Protein AF-A0A2N0S7P1-F1 (afdb_monomer)

Sequence (190 aa):
MWAYTNLPTSPTSQILGFITELIFRSLFIIFIENEVNLHSFGVIVDGYKEFECFGAAFGLVLQNTNFVYNIKSLTLDFDSEITDNITKFLEFLCSNCNLISSLYFLLPIINNGHPIIKKNLSQMIKLQKNLKKISFSHNCPLSLLLLLKNPNCSNTLNTIIFYSIDFKNMNFLSELFNQLNVLESIHIVN

Nearest PDB structures (foldseek):
  4wwu-assembly2_E  TM=4.768E-01  e=1.003E-01  Saccharomyces cerevisiae S288C
  3ogm-assembly8_H  TM=6.000E-01  e=7.547E-01  Arabidopsis thaliana
  6y32-assembly1_B  TM=3.132E-01  e=2.170E-01  Homo sapiens

pLDDT: mean 85.72, std 12.4, range [33.28, 97.6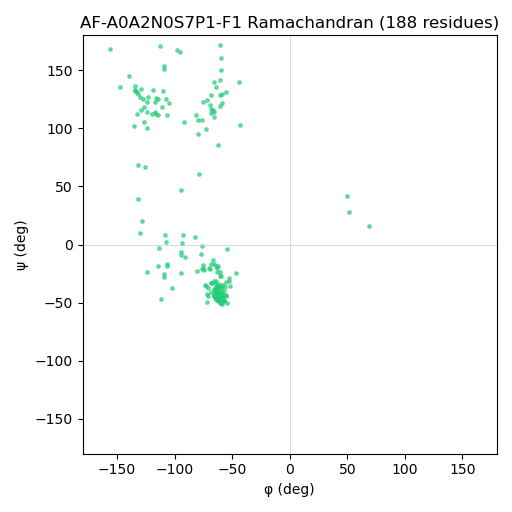9]

Mean predicted aligned error: 6.6 Å

Secondary structure (DSSP, 8-state):
------PPPPHHHHHHHHHHHHHHHHHHHHHHHTT---SEEEEEE-SHHHHHHHHHHHHHHHH-GGGGTT-SEEEEEE-S---HHHHHHHHHHHHH----SEEEEE-S---TT-HHHHHHHHHHHHH-TT--EEEEETT--HHHHGGGGSHHHHTT--EEEEES---TT-TTHHHHHHT-TT--EEEEE-

Organism: NCBI:txid588596

Foldseek 3Di:
DDPDPPDPDPPVVVVVLVVLLVVLLVVLVVCLVVVPDEQEDEQAADDDSSVSSLLSSLVVCLVRLSSCQNYQYYHAHHADDDDPSNLVSLVSCLVRYQNHQAYHYDDYQPDVPCVSNLVSLLSSLQSHQQHAYYEDEQRHDPVSLVSCLDNSRLAHHQEYEYHPHDCVPVPCVVVSVVSRPRHNYYHYHD

Radius of gyration: 18.28 Å; Cα contacts (8 Å, |Δi|>4): 290; chains: 1; bounding box: 45×30×51 Å

Solvent-accessible surface area (backbone atoms only — not comparable to full-atom values): 10424 Å² total; per-residue (Å²): 140,79,85,78,75,82,70,82,73,52,74,70,56,52,54,52,49,52,53,51,37,52,52,50,38,50,52,52,48,53,44,56,77,66,64,51,84,36,51,62,49,74,49,77,32,82,50,76,66,47,49,55,35,46,55,58,38,46,58,54,49,70,77,39,59,73,53,57,33,67,21,29,32,40,36,42,35,33,72,53,84,91,43,72,66,56,52,52,50,47,49,51,44,48,76,51,40,51,56,37,27,30,43,39,45,38,61,44,76,55,49,91,86,42,65,64,57,59,49,37,54,49,48,37,60,70,53,13,65,54,24,25,32,42,42,41,30,60,38,54,54,70,73,58,66,62,53,47,70,38,75,39,27,13,69,42,28,25,36,44,35,36,37,53,55,76,68,78,90,54,78,61,51,65,65,54,54,76,55,34,77,46,61,76,45,78,44,82,46,119

Structure (mmCIF, N/CA/C/O backbone):
data_AF-A0A2N0S7P1-F1
#
_entry.id   AF-A0A2N0S7P1-F1
#
loop_
_atom_site.group_PDB
_atom_site.id
_atom_site.type_symbol
_atom_site.label_atom_id
_atom_site.label_alt_id
_atom_site.label_comp_id
_atom_site.label_asym_id
_atom_site.label_entity_id
_atom_site.label_seq_id
_atom_site.pdbx_PDB_ins_code
_atom_site.Cartn_x
_atom_site.Cartn_y
_atom_site.Cartn_z
_atom_site.occupancy
_atom_site.B_iso_or_equiv
_atom_site.auth_seq_id
_atom_site.auth_comp_id
_atom_site.auth_asym_id
_atom_site.auth_atom_id
_atom_site.pdbx_PDB_model_num
ATOM 1 N N . MET A 1 1 ? 29.303 -6.726 1.264 1.00 33.28 1 MET A N 1
ATOM 2 C CA . MET A 1 1 ? 29.972 -6.352 0.002 1.00 33.28 1 MET A CA 1
ATOM 3 C C . MET A 1 1 ? 30.082 -7.600 -0.860 1.00 33.28 1 MET A C 1
ATOM 5 O O . MET A 1 1 ? 31.052 -8.332 -0.751 1.00 33.28 1 MET A O 1
ATOM 9 N N . TRP A 1 2 ? 29.026 -7.913 -1.610 1.00 33.91 2 TRP A N 1
ATOM 10 C CA . TRP A 1 2 ? 29.066 -8.933 -2.658 1.00 33.91 2 TRP A CA 1
ATOM 11 C C . TRP A 1 2 ? 29.048 -8.148 -3.963 1.00 33.91 2 TRP A C 1
ATOM 13 O O . TRP A 1 2 ? 28.083 -7.441 -4.239 1.00 33.91 2 TRP A O 1
ATOM 23 N N . ALA A 1 3 ? 30.155 -8.175 -4.700 1.00 37.06 3 ALA A N 1
ATOM 24 C CA . ALA A 1 3 ? 30.193 -7.624 -6.042 1.00 37.06 3 ALA A CA 1
ATOM 25 C C . ALA A 1 3 ? 29.413 -8.589 -6.940 1.00 37.06 3 ALA A C 1
ATOM 27 O O . ALA A 1 3 ? 29.929 -9.643 -7.308 1.00 37.06 3 ALA A O 1
ATOM 28 N N . TYR A 1 4 ? 28.155 -8.260 -7.237 1.00 43.78 4 TYR A N 1
ATOM 29 C CA . TYR A 1 4 ? 27.434 -8.908 -8.323 1.00 43.78 4 TYR A CA 1
ATOM 30 C C . TYR A 1 4 ? 28.130 -8.516 -9.623 1.00 43.78 4 TYR A C 1
ATOM 32 O O . TYR A 1 4 ? 28.128 -7.357 -10.039 1.00 43.78 4 TYR A O 1
ATOM 40 N N . THR A 1 5 ? 28.797 -9.482 -10.239 1.00 43.06 5 THR A N 1
ATOM 41 C CA . THR A 1 5 ? 29.303 -9.348 -11.594 1.00 43.06 5 THR A CA 1
ATOM 42 C C . THR A 1 5 ? 28.103 -9.298 -12.535 1.00 43.06 5 THR A C 1
ATOM 44 O O . THR A 1 5 ? 27.376 -10.278 -12.686 1.00 43.06 5 THR A O 1
ATOM 47 N N . ASN A 1 6 ? 27.896 -8.147 -13.179 1.00 48.12 6 ASN A N 1
ATOM 48 C CA . ASN A 1 6 ? 27.031 -8.023 -14.350 1.00 48.12 6 ASN A CA 1
ATOM 49 C C . ASN A 1 6 ? 27.620 -8.888 -15.474 1.00 48.12 6 ASN A C 1
ATOM 51 O O . ASN A 1 6 ? 28.423 -8.419 -16.280 1.00 48.12 6 ASN A O 1
ATOM 55 N N . LEU A 1 7 ? 27.278 -10.177 -15.495 1.00 46.09 7 LEU A N 1
ATOM 56 C CA . LEU A 1 7 ? 27.523 -11.033 -16.650 1.00 46.09 7 LEU A CA 1
ATOM 57 C C . LEU A 1 7 ? 26.745 -10.446 -17.838 1.00 46.09 7 LEU A C 1
ATOM 59 O O . LEU A 1 7 ? 25.552 -10.171 -17.690 1.00 46.09 7 LEU A O 1
ATOM 63 N N . PRO A 1 8 ? 27.383 -10.232 -19.004 1.00 51.59 8 PRO A N 1
ATOM 64 C CA . PRO A 1 8 ? 26.691 -9.694 -20.163 1.00 51.59 8 PRO A CA 1
ATOM 65 C C . PRO A 1 8 ? 25.559 -10.644 -20.556 1.00 51.59 8 PRO A C 1
ATOM 67 O O . PRO A 1 8 ? 25.775 -11.821 -20.852 1.00 51.59 8 PRO A O 1
ATOM 70 N N . THR A 1 9 ? 24.335 -10.125 -20.515 1.00 60.50 9 THR A N 1
ATOM 71 C CA . THR A 1 9 ? 23.138 -10.829 -20.966 1.00 60.50 9 THR A CA 1
ATOM 72 C C . THR A 1 9 ? 23.280 -11.167 -22.448 1.00 60.50 9 THR A C 1
ATOM 74 O O . THR A 1 9 ? 23.829 -10.385 -23.225 1.00 60.50 9 THR A O 1
ATOM 77 N N . SER A 1 10 ? 22.817 -12.351 -22.859 1.00 73.12 10 SER A N 1
ATOM 78 C CA . SER A 1 10 ? 22.900 -12.749 -24.266 1.00 73.12 10 SER A CA 1
ATOM 79 C C . SER A 1 10 ? 22.135 -11.752 -25.155 1.00 73.12 10 SER A C 1
ATOM 81 O O . SER A 1 10 ? 21.121 -11.203 -24.711 1.00 73.12 10 SER A O 1
ATOM 83 N N . PRO A 1 11 ? 22.545 -11.541 -26.419 1.00 71.75 11 PRO A N 1
ATOM 84 C CA . PRO A 1 11 ? 21.840 -10.646 -27.344 1.00 71.75 11 PRO A CA 1
ATOM 85 C C . PRO A 1 11 ? 20.340 -10.962 -27.447 1.00 71.75 11 PRO A C 1
ATOM 87 O O . PRO A 1 11 ? 19.499 -10.069 -27.499 1.00 71.75 11 PRO A O 1
ATOM 90 N N . THR A 1 12 ? 19.985 -12.247 -27.381 1.00 73.25 12 THR A N 1
ATOM 91 C CA . THR A 1 12 ? 18.598 -12.725 -27.357 1.00 73.25 12 THR A CA 1
ATOM 92 C C . THR A 1 12 ? 17.839 -12.271 -26.106 1.00 73.25 12 THR A C 1
ATOM 94 O O . THR A 1 12 ? 16.675 -11.889 -26.203 1.00 73.25 12 THR A O 1
ATOM 97 N N . SER A 1 13 ? 18.486 -12.262 -24.934 1.00 73.50 13 SER A N 1
ATOM 98 C CA . SER A 1 13 ? 17.879 -11.771 -23.691 1.00 73.50 13 SER A CA 1
ATOM 99 C C . SER A 1 13 ? 17.649 -10.259 -23.709 1.00 73.50 13 SER A C 1
ATOM 101 O O . SER A 1 13 ? 16.678 -9.800 -23.111 1.00 73.50 13 SER A O 1
ATOM 103 N N . GLN A 1 14 ? 18.518 -9.492 -24.370 1.00 76.38 14 GLN A N 1
ATOM 104 C CA . GLN A 1 14 ? 18.377 -8.036 -24.488 1.00 76.38 14 GLN A CA 1
ATOM 105 C C . GLN A 1 14 ? 17.216 -7.660 -25.414 1.00 76.38 14 GLN A C 1
ATOM 107 O O . GLN A 1 14 ? 16.380 -6.835 -25.055 1.00 76.38 14 GLN A O 1
ATOM 112 N N . ILE A 1 15 ? 17.104 -8.332 -26.566 1.00 83.88 15 ILE A N 1
ATOM 113 C CA . ILE A 1 15 ? 15.986 -8.141 -27.503 1.00 83.88 15 ILE A CA 1
ATOM 114 C C . ILE A 1 15 ? 14.647 -8.474 -26.831 1.00 83.88 15 ILE A C 1
ATOM 116 O O . ILE A 1 15 ? 13.679 -7.730 -26.977 1.00 83.88 15 ILE A O 1
ATOM 120 N N . LEU A 1 16 ? 14.588 -9.564 -26.060 1.00 83.06 16 LEU A N 1
ATOM 121 C CA . LEU A 1 16 ? 13.371 -9.950 -25.346 1.00 83.06 16 LEU A CA 1
ATOM 122 C C . LEU A 1 16 ? 12.972 -8.930 -24.265 1.00 83.06 16 LEU A C 1
ATOM 124 O O . LEU A 1 16 ? 11.783 -8.650 -24.112 1.00 83.06 16 LEU A O 1
ATOM 128 N N . GLY A 1 17 ? 13.946 -8.359 -23.546 1.00 81.94 17 GLY A N 1
ATOM 129 C CA . GLY A 1 17 ? 13.703 -7.289 -22.571 1.00 81.94 17 GLY A CA 1
ATOM 130 C C . GLY A 1 17 ? 13.078 -6.059 -23.229 1.00 81.94 17 GLY A C 1
ATOM 131 O O . GLY A 1 17 ? 12.003 -5.625 -22.825 1.00 81.94 17 GLY A O 1
ATOM 132 N N . PHE A 1 18 ? 13.674 -5.592 -24.329 1.00 84.88 18 PHE A N 1
ATOM 133 C CA . PHE A 1 18 ? 13.168 -4.450 -25.094 1.00 84.88 18 PHE A CA 1
ATOM 134 C C . PHE A 1 18 ? 11.742 -4.665 -25.631 1.00 84.88 18 PHE A C 1
ATOM 136 O O . PHE A 1 18 ? 10.891 -3.785 -25.523 1.00 84.88 18 PHE A O 1
ATOM 143 N N . ILE A 1 19 ? 11.446 -5.848 -26.183 1.00 87.44 19 ILE A N 1
ATOM 144 C CA . ILE A 1 19 ? 10.091 -6.169 -26.662 1.00 87.44 19 ILE A CA 1
ATOM 145 C C . ILE A 1 19 ? 9.090 -6.154 -25.500 1.00 87.44 19 ILE A C 1
ATOM 147 O O . ILE A 1 19 ? 7.993 -5.616 -25.645 1.00 87.44 19 ILE A O 1
ATOM 151 N N . THR A 1 20 ? 9.466 -6.711 -24.346 1.00 86.00 20 THR A N 1
ATOM 152 C CA . THR A 1 20 ? 8.614 -6.711 -23.146 1.00 86.00 20 THR A CA 1
ATOM 153 C C . THR A 1 20 ? 8.296 -5.286 -22.693 1.00 86.00 20 THR A C 1
ATOM 155 O O . THR A 1 20 ? 7.129 -4.967 -22.467 1.00 86.00 20 THR A O 1
ATOM 158 N N . GLU A 1 21 ? 9.301 -4.409 -22.644 1.00 87.00 21 GLU A N 1
ATOM 159 C CA . GLU A 1 21 ? 9.129 -2.996 -22.293 1.00 87.00 21 GLU A CA 1
ATOM 160 C C . GLU A 1 21 ? 8.159 -2.283 -23.253 1.00 87.00 21 GLU A C 1
ATOM 162 O O . GLU A 1 21 ? 7.238 -1.590 -22.812 1.00 87.00 21 GLU A O 1
ATOM 167 N N . LEU A 1 22 ? 8.306 -2.498 -24.568 1.00 89.19 22 LEU A N 1
ATOM 168 C CA . LEU A 1 22 ? 7.411 -1.923 -25.576 1.00 89.19 22 LEU A CA 1
ATOM 169 C C . LEU A 1 22 ? 5.964 -2.394 -25.415 1.00 89.19 22 LEU A C 1
ATOM 171 O O . LEU A 1 22 ? 5.043 -1.584 -25.545 1.00 89.19 22 LEU A O 1
ATOM 175 N N . ILE A 1 23 ? 5.754 -3.682 -25.132 1.00 88.88 23 ILE A N 1
ATOM 176 C CA . ILE A 1 23 ? 4.419 -4.242 -24.893 1.00 88.88 23 ILE A CA 1
ATOM 177 C C . ILE A 1 23 ? 3.796 -3.582 -23.660 1.00 88.88 23 ILE A C 1
ATOM 179 O O . ILE A 1 23 ? 2.663 -3.104 -23.730 1.00 88.88 23 ILE A O 1
ATOM 183 N N . PHE A 1 24 ? 4.546 -3.496 -22.559 1.00 87.88 24 PHE A N 1
ATOM 184 C CA . PHE A 1 24 ? 4.074 -2.891 -21.314 1.00 87.88 24 PHE A CA 1
ATOM 185 C C . PHE A 1 24 ? 3.695 -1.421 -21.511 1.00 87.88 24 PHE A C 1
ATOM 187 O O . PHE A 1 24 ? 2.604 -0.989 -21.139 1.00 87.88 24 PHE A O 1
ATOM 194 N N . ARG A 1 25 ? 4.566 -0.656 -22.176 1.00 90.44 25 ARG A N 1
ATOM 195 C CA . ARG A 1 25 ? 4.329 0.754 -22.486 1.00 90.44 25 ARG A CA 1
ATOM 196 C C . ARG A 1 25 ? 3.099 0.942 -23.377 1.00 90.44 25 ARG A C 1
ATOM 198 O O . ARG A 1 25 ? 2.276 1.810 -23.101 1.00 90.44 25 ARG A O 1
ATOM 205 N N . SER A 1 26 ? 2.950 0.113 -24.410 1.00 92.38 26 SER A N 1
ATOM 206 C CA . SER A 1 26 ? 1.799 0.165 -25.322 1.00 92.38 26 SER A CA 1
ATOM 207 C C . SER A 1 26 ? 0.487 -0.129 -24.594 1.00 92.38 26 SER A C 1
ATOM 209 O O . SER A 1 26 ? -0.514 0.535 -24.841 1.00 92.38 26 SER A O 1
ATOM 211 N N . LEU A 1 27 ? 0.495 -1.074 -23.652 1.00 92.19 27 LEU A N 1
ATOM 212 C CA . LEU A 1 27 ? -0.686 -1.420 -22.868 1.00 92.19 27 LEU A CA 1
ATOM 213 C C . LEU A 1 27 ? -1.166 -0.248 -21.995 1.00 92.19 27 LEU A C 1
ATOM 215 O O . LEU A 1 27 ? -2.356 0.060 -21.979 1.00 92.19 27 LEU A O 1
ATOM 219 N N . PHE A 1 28 ? -0.249 0.448 -21.317 1.00 92.25 28 PHE A N 1
ATOM 220 C CA . PHE A 1 28 ? -0.601 1.636 -20.532 1.00 92.25 28 PHE A CA 1
ATOM 221 C C . PHE A 1 28 ? -1.097 2.788 -21.407 1.00 92.25 28 PHE A C 1
ATOM 223 O O . PHE A 1 28 ? -2.050 3.455 -21.016 1.00 92.25 28 PHE A O 1
ATOM 230 N N . ILE A 1 29 ? -0.505 2.997 -22.590 1.00 94.00 29 ILE A N 1
ATOM 231 C CA . ILE A 1 29 ? -1.013 3.977 -23.563 1.00 94.00 29 ILE A CA 1
ATOM 232 C C . ILE A 1 29 ? -2.465 3.653 -23.915 1.00 94.00 29 ILE A C 1
ATOM 234 O O . ILE A 1 29 ? -3.315 4.525 -23.794 1.00 94.00 29 ILE A O 1
ATOM 238 N N . ILE A 1 30 ? -2.773 2.392 -24.237 1.00 95.50 30 ILE A N 1
ATOM 239 C CA . ILE A 1 30 ? -4.145 1.961 -24.534 1.00 95.50 30 ILE A CA 1
ATOM 240 C C . ILE A 1 30 ? -5.077 2.266 -23.356 1.00 95.50 30 ILE A C 1
ATOM 242 O O . ILE A 1 30 ? -6.147 2.830 -23.566 1.00 95.50 30 ILE A O 1
ATOM 246 N N . PHE A 1 31 ? -4.704 1.932 -22.117 1.00 94.25 31 PHE A N 1
ATOM 247 C CA . PHE A 1 31 ? -5.568 2.200 -20.961 1.00 94.25 31 PHE A CA 1
ATOM 248 C C . PHE A 1 31 ? -5.799 3.693 -20.709 1.00 94.25 31 PHE A C 1
ATOM 250 O O . PHE A 1 31 ? -6.902 4.086 -20.334 1.00 94.25 31 PHE A O 1
ATOM 257 N N . ILE A 1 32 ? -4.769 4.512 -20.916 1.00 93.56 32 ILE A N 1
ATOM 258 C CA . ILE A 1 32 ? -4.828 5.962 -20.732 1.00 93.56 32 ILE A CA 1
ATOM 259 C C . ILE A 1 32 ? -5.665 6.613 -21.838 1.00 93.56 32 ILE A C 1
ATOM 261 O O . ILE A 1 32 ? -6.572 7.379 -21.531 1.00 93.56 32 ILE A O 1
ATOM 265 N N . GLU A 1 33 ? -5.407 6.289 -23.108 1.00 95.00 33 GLU A N 1
ATOM 266 C CA . GLU A 1 33 ? -6.125 6.850 -24.263 1.00 95.00 33 GLU A CA 1
ATOM 267 C C . GLU A 1 33 ? -7.599 6.439 -24.291 1.00 95.00 33 GLU A C 1
ATOM 269 O O . GLU A 1 33 ? -8.443 7.211 -24.735 1.00 95.00 33 GLU A O 1
ATOM 274 N N . ASN A 1 34 ? -7.926 5.245 -23.785 1.00 95.69 34 ASN A N 1
ATOM 275 C CA . ASN A 1 34 ? -9.315 4.807 -23.621 1.00 95.69 34 ASN A CA 1
ATOM 276 C C . ASN A 1 34 ? -9.973 5.337 -22.334 1.00 95.69 34 ASN A C 1
ATOM 278 O O . ASN A 1 34 ? -11.082 4.912 -22.014 1.00 95.69 34 ASN A O 1
ATOM 282 N N . GLU A 1 35 ? -9.304 6.221 -21.585 1.00 92.75 35 GLU A N 1
ATOM 283 C CA . GLU A 1 35 ? -9.808 6.828 -20.347 1.00 92.75 35 GLU A CA 1
ATOM 284 C C . GLU A 1 35 ? -10.364 5.790 -19.355 1.00 92.75 35 GLU A C 1
ATOM 286 O O . GLU A 1 35 ? -11.413 5.976 -18.731 1.00 92.75 35 GLU A O 1
ATOM 291 N N . VAL A 1 36 ? -9.671 4.652 -19.215 1.00 93.00 36 VAL A N 1
ATOM 292 C CA . VAL A 1 36 ? -10.131 3.556 -18.356 1.00 93.00 36 VAL A CA 1
ATOM 293 C C . VAL A 1 36 ? -10.287 4.052 -16.918 1.00 93.00 36 VAL A C 1
ATOM 295 O O . VAL A 1 36 ? -9.331 4.486 -16.276 1.00 93.00 36 VAL A O 1
ATOM 298 N N . ASN A 1 37 ? -11.501 3.932 -16.377 1.00 90.94 37 ASN A N 1
ATOM 299 C CA . ASN A 1 37 ? -11.786 4.311 -14.999 1.00 90.94 37 ASN A CA 1
ATOM 300 C C . ASN A 1 37 ? -11.327 3.216 -14.024 1.00 90.94 37 ASN A C 1
ATOM 302 O O . ASN A 1 37 ? -12.049 2.250 -13.757 1.00 90.94 37 ASN A O 1
ATOM 306 N N . LEU A 1 38 ? -10.116 3.360 -13.488 1.00 94.38 38 LEU A N 1
ATOM 307 C CA . LEU A 1 38 ? -9.546 2.391 -12.560 1.00 94.38 38 LEU A CA 1
ATOM 308 C C . LEU A 1 38 ? -10.167 2.486 -11.161 1.00 94.38 38 LEU A C 1
ATOM 310 O O . LEU A 1 38 ? -10.071 3.497 -10.467 1.00 94.38 38 LEU A O 1
ATOM 314 N N . HIS A 1 39 ? -10.730 1.371 -10.694 1.00 95.62 39 HIS A N 1
ATOM 315 C CA . HIS A 1 39 ? -11.122 1.193 -9.290 1.00 95.62 39 HIS A CA 1
ATOM 316 C C . HIS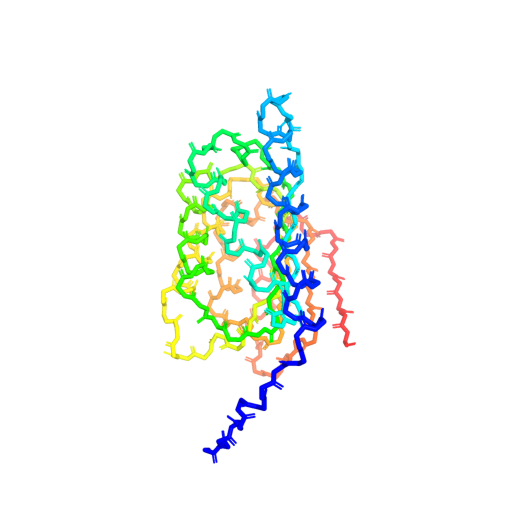 A 1 39 ? -10.047 0.508 -8.446 1.00 95.62 39 HIS A C 1
ATOM 318 O O . HIS A 1 39 ? -9.998 0.697 -7.227 1.00 95.62 39 HIS A O 1
ATOM 324 N N . SER A 1 40 ? -9.178 -0.268 -9.082 1.00 96.06 40 SER A N 1
ATOM 325 C CA . SER A 1 40 ? -8.064 -0.962 -8.448 1.00 96.06 40 SER A CA 1
ATOM 326 C C . SER A 1 40 ? -6.809 -0.785 -9.281 1.00 96.06 40 SER A C 1
ATOM 328 O O . SER A 1 40 ? -6.861 -0.946 -10.500 1.00 96.06 40 SER A O 1
ATOM 330 N N . PHE A 1 41 ? -5.691 -0.512 -8.621 1.00 95.06 41 PHE A N 1
ATOM 331 C CA . PHE A 1 41 ? -4.384 -0.459 -9.254 1.00 95.06 41 PHE A CA 1
ATOM 332 C C . PHE A 1 41 ? -3.382 -1.256 -8.424 1.00 95.06 41 PHE A C 1
ATOM 334 O O . PHE A 1 41 ? -3.324 -1.117 -7.203 1.00 95.06 41 PHE A O 1
ATOM 341 N N . GLY A 1 42 ? -2.631 -2.130 -9.084 1.00 92.56 42 GLY A N 1
ATOM 342 C CA . GLY A 1 42 ? -1.681 -3.022 -8.440 1.00 92.56 42 GLY A CA 1
ATOM 343 C C . GLY A 1 42 ? -0.362 -3.018 -9.187 1.00 92.56 42 GLY A C 1
ATOM 344 O O . GLY A 1 42 ? -0.351 -3.142 -10.409 1.00 92.56 42 GLY A O 1
ATOM 345 N N . VAL A 1 43 ? 0.729 -2.877 -8.446 1.00 89.88 43 VAL A N 1
ATOM 346 C CA . VAL A 1 43 ? 2.094 -2.983 -8.951 1.00 89.88 43 VAL A CA 1
ATOM 347 C C . VAL A 1 43 ? 2.809 -4.005 -8.083 1.00 89.88 43 VAL A C 1
ATOM 349 O O . VAL A 1 43 ? 2.899 -3.811 -6.874 1.00 89.88 43 VAL A O 1
ATOM 352 N N . ILE A 1 44 ? 3.259 -5.090 -8.709 1.00 89.31 44 ILE A N 1
ATOM 353 C CA . ILE A 1 44 ? 4.024 -6.170 -8.084 1.00 89.31 44 ILE A CA 1
ATOM 354 C C . ILE A 1 44 ? 5.317 -6.297 -8.883 1.00 89.31 44 ILE A C 1
ATOM 356 O O . ILE A 1 44 ? 5.259 -6.431 -10.106 1.00 89.31 44 ILE A O 1
ATOM 360 N N . VAL A 1 45 ? 6.457 -6.153 -8.210 1.00 85.31 45 VAL A N 1
ATOM 361 C CA . VAL A 1 45 ? 7.786 -6.139 -8.824 1.00 85.31 45 VAL A CA 1
ATOM 362 C C . VAL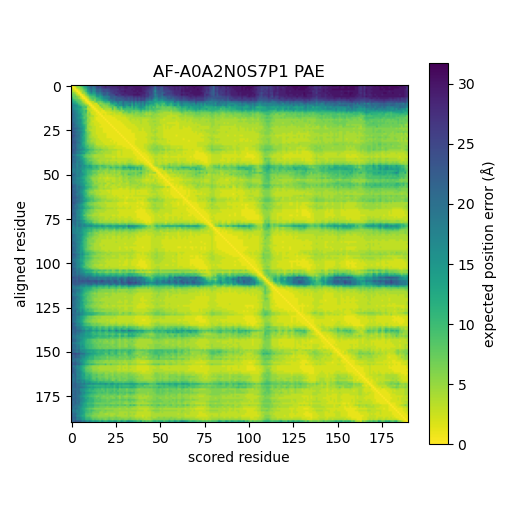 A 1 45 ? 8.738 -7.005 -8.003 1.00 85.31 45 VAL A C 1
ATOM 364 O O . VAL A 1 45 ? 9.265 -6.598 -6.966 1.00 85.31 45 VAL A O 1
ATOM 367 N N . ASP A 1 46 ? 8.970 -8.199 -8.524 1.00 79.88 46 ASP A N 1
ATOM 368 C CA . ASP A 1 46 ? 9.652 -9.330 -7.898 1.00 79.88 46 ASP A CA 1
ATOM 369 C C . ASP A 1 46 ? 10.994 -9.689 -8.573 1.00 79.88 46 ASP A C 1
ATOM 371 O O . ASP A 1 46 ? 11.755 -10.517 -8.069 1.00 79.88 46 ASP A O 1
ATOM 375 N N . GLY A 1 47 ? 11.368 -9.002 -9.662 1.00 76.88 47 GLY A N 1
ATOM 376 C CA . GLY A 1 47 ? 12.634 -9.224 -10.368 1.00 76.88 47 GLY A CA 1
ATOM 377 C C . GLY A 1 47 ? 13.141 -8.029 -11.185 1.00 76.88 47 GLY A C 1
ATOM 378 O O . GLY A 1 47 ? 12.448 -7.038 -11.403 1.00 76.88 47 GLY A O 1
ATOM 379 N N . TYR A 1 48 ? 14.397 -8.104 -11.643 1.00 71.12 48 TYR A N 1
ATOM 380 C CA . TYR A 1 48 ? 15.076 -6.999 -12.341 1.00 71.12 48 TYR A CA 1
ATOM 381 C C . TYR A 1 48 ? 14.380 -6.542 -13.634 1.00 71.12 48 TYR A C 1
ATOM 383 O O . TYR A 1 48 ? 14.407 -5.355 -13.949 1.00 71.12 48 TYR A O 1
ATOM 391 N N . LYS A 1 49 ? 13.763 -7.456 -14.394 1.00 73.31 49 LYS A N 1
ATOM 392 C CA . LYS A 1 49 ? 13.102 -7.109 -15.668 1.00 73.31 49 LYS A CA 1
ATOM 393 C C . LYS A 1 49 ? 11.798 -6.355 -15.428 1.00 73.31 49 LYS A C 1
ATOM 395 O O . LYS A 1 49 ? 11.438 -5.447 -16.175 1.00 73.31 49 LYS A O 1
ATOM 400 N N . GLU A 1 50 ? 11.111 -6.712 -14.355 1.00 74.62 50 GLU A N 1
ATOM 401 C CA . GLU A 1 50 ? 9.885 -6.090 -13.891 1.00 74.62 50 GLU A CA 1
ATOM 402 C C . GLU A 1 50 ? 10.158 -4.637 -13.461 1.00 74.62 50 GLU A C 1
ATOM 404 O O . GLU A 1 50 ? 9.338 -3.757 -13.719 1.00 74.62 50 GLU A O 1
ATOM 409 N N . PHE A 1 51 ? 11.347 -4.346 -12.910 1.00 77.75 51 PHE A N 1
ATOM 410 C CA . PHE A 1 51 ? 11.783 -2.980 -12.583 1.00 77.75 51 PHE A CA 1
ATOM 411 C C . PHE A 1 51 ? 11.951 -2.080 -13.813 1.00 77.75 51 PHE A C 1
ATOM 413 O O . PHE A 1 51 ? 11.544 -0.915 -13.776 1.00 77.75 51 PHE A O 1
ATOM 420 N N . GLU A 1 52 ? 12.533 -2.596 -14.898 1.00 78.25 52 GLU A N 1
ATOM 421 C CA . GLU A 1 52 ? 12.668 -1.848 -16.156 1.00 78.25 52 GLU A CA 1
ATOM 422 C C . GLU A 1 52 ? 11.286 -1.536 -16.749 1.00 78.25 52 GLU A C 1
ATOM 424 O O . GLU A 1 52 ? 10.983 -0.381 -17.063 1.00 78.25 52 GLU A O 1
ATOM 429 N N . CYS A 1 53 ? 10.398 -2.537 -16.787 1.00 81.25 53 CYS A N 1
ATOM 430 C CA . CYS A 1 53 ? 9.021 -2.371 -17.260 1.00 81.25 53 CYS A CA 1
ATOM 431 C C . CYS A 1 53 ? 8.227 -1.379 -16.396 1.00 81.25 53 CYS A C 1
ATOM 433 O O . CYS A 1 53 ? 7.502 -0.531 -16.927 1.00 81.25 53 CYS A O 1
ATOM 435 N N . PHE A 1 54 ? 8.393 -1.440 -15.070 1.00 84.75 54 PHE A N 1
ATOM 436 C CA . PHE A 1 54 ? 7.809 -0.477 -14.141 1.00 84.75 54 PHE A CA 1
ATOM 437 C C . PHE A 1 54 ? 8.280 0.945 -14.449 1.00 84.75 54 PHE A C 1
ATOM 439 O O . PHE A 1 54 ? 7.449 1.843 -14.538 1.00 84.75 54 PHE A O 1
ATOM 446 N N . GLY A 1 55 ? 9.583 1.157 -14.665 1.00 84.12 55 GLY A N 1
ATOM 447 C CA . GLY A 1 55 ? 10.134 2.469 -15.011 1.00 84.12 55 GLY A CA 1
ATOM 448 C C . GLY A 1 55 ? 9.525 3.058 -16.288 1.00 84.12 55 GLY A C 1
ATOM 449 O O . GLY A 1 55 ? 9.143 4.232 -16.304 1.00 84.12 55 GLY A O 1
ATOM 450 N N . ALA A 1 56 ? 9.368 2.240 -17.331 1.00 81.31 56 ALA A N 1
ATOM 451 C CA . ALA A 1 56 ? 8.767 2.660 -18.596 1.00 81.31 56 ALA A CA 1
ATOM 452 C C . ALA A 1 56 ? 7.278 3.032 -18.454 1.00 81.31 56 ALA A C 1
ATOM 454 O O . ALA A 1 56 ? 6.841 4.067 -18.964 1.00 81.31 56 ALA A O 1
ATOM 455 N N . ALA A 1 57 ? 6.495 2.222 -17.732 1.00 83.75 57 ALA A N 1
ATOM 456 C CA . ALA A 1 57 ? 5.077 2.495 -17.483 1.00 83.75 57 ALA A CA 1
ATOM 457 C C . ALA A 1 57 ? 4.861 3.674 -16.521 1.00 83.75 57 ALA A C 1
ATOM 459 O O . ALA A 1 57 ? 3.962 4.491 -16.720 1.00 83.75 57 ALA A O 1
ATOM 460 N N . PHE A 1 58 ? 5.712 3.805 -15.505 1.00 87.31 58 PHE A N 1
ATOM 461 C CA . PHE A 1 58 ? 5.658 4.871 -14.510 1.00 87.31 58 PHE A CA 1
ATOM 462 C C . PHE A 1 58 ? 5.687 6.263 -15.148 1.00 87.31 58 PHE A C 1
ATOM 464 O O . PHE A 1 58 ? 4.879 7.121 -14.787 1.00 87.31 58 PHE A O 1
ATOM 471 N N . GLY A 1 59 ? 6.565 6.474 -16.136 1.00 88.44 59 GLY A N 1
ATOM 472 C CA . GLY A 1 59 ? 6.646 7.743 -16.859 1.00 88.44 59 GLY A CA 1
ATOM 473 C C . GLY A 1 59 ? 5.317 8.154 -17.505 1.00 88.44 59 GLY A C 1
ATOM 474 O O . GLY A 1 59 ? 4.965 9.331 -17.477 1.00 88.44 59 GLY A O 1
ATOM 475 N N . LEU A 1 60 ? 4.546 7.190 -18.019 1.00 90.81 60 LEU A N 1
ATOM 476 C CA . LEU A 1 60 ? 3.223 7.441 -18.598 1.00 90.81 60 LEU A CA 1
ATOM 477 C C . LEU A 1 60 ? 2.184 7.787 -17.528 1.00 90.81 60 LEU A C 1
ATOM 479 O O . LEU A 1 60 ? 1.402 8.718 -17.712 1.00 90.81 60 LEU A O 1
ATOM 483 N N . VAL A 1 61 ? 2.188 7.069 -16.401 1.00 91.19 61 VAL A N 1
ATOM 484 C CA . VAL A 1 61 ? 1.251 7.311 -15.292 1.00 91.19 61 VAL A CA 1
ATOM 485 C C . VAL A 1 61 ? 1.455 8.706 -14.693 1.00 91.19 61 VAL A C 1
ATOM 487 O O . VAL A 1 61 ? 0.479 9.409 -14.442 1.00 91.19 61 VAL A O 1
ATOM 490 N N . LEU A 1 62 ? 2.707 9.152 -14.530 1.00 91.69 62 LEU A N 1
ATOM 491 C CA . LEU A 1 62 ? 3.014 10.504 -14.046 1.00 91.69 62 LEU A CA 1
ATOM 492 C C . LEU A 1 62 ? 2.458 11.612 -14.946 1.00 91.69 62 LEU A C 1
ATOM 494 O O . LEU A 1 62 ? 2.044 12.657 -14.448 1.00 91.69 62 LEU A O 1
ATOM 498 N N . GLN A 1 63 ? 2.480 11.402 -16.262 1.00 91.56 63 GLN A N 1
ATOM 499 C CA . GLN A 1 63 ? 1.985 12.373 -17.242 1.00 91.56 63 GLN A CA 1
ATOM 500 C C . GLN A 1 63 ? 0.452 12.422 -17.293 1.00 91.56 63 GLN A C 1
ATOM 502 O O . GLN A 1 63 ? -0.109 13.403 -17.771 1.00 91.56 63 GLN A O 1
ATOM 507 N N . ASN A 1 64 ? -0.225 11.393 -16.775 1.00 92.25 64 ASN A N 1
ATOM 508 C CA . ASN A 1 64 ? -1.669 11.213 -16.868 1.00 92.25 64 ASN A CA 1
ATOM 509 C C . ASN A 1 64 ? -2.270 11.027 -15.472 1.00 92.25 64 ASN A C 1
ATOM 511 O O . ASN A 1 64 ? -2.770 9.960 -15.125 1.00 92.25 64 ASN A O 1
ATOM 515 N N . THR A 1 65 ? -2.218 12.080 -14.654 1.00 90.38 65 THR A N 1
ATOM 516 C CA . THR A 1 65 ? -2.558 12.021 -13.219 1.0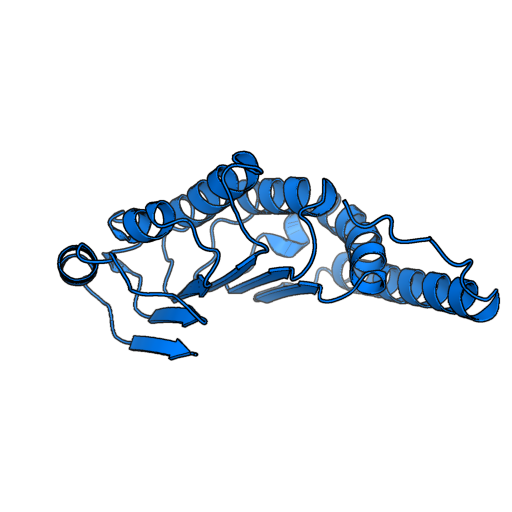0 90.38 65 THR A CA 1
ATOM 517 C C . THR A 1 65 ? -3.959 11.475 -12.924 1.00 90.38 65 THR A C 1
ATOM 519 O O . THR A 1 65 ? -4.153 10.770 -11.932 1.00 90.38 65 THR A O 1
ATOM 522 N N . ASN A 1 66 ? -4.922 11.729 -13.815 1.00 91.00 66 ASN A N 1
ATOM 523 C CA . ASN A 1 66 ? -6.298 11.240 -13.706 1.00 91.00 66 ASN A CA 1
ATOM 524 C C . ASN A 1 66 ? -6.402 9.708 -13.745 1.00 91.00 66 ASN A C 1
ATOM 526 O O . ASN A 1 66 ? -7.361 9.158 -13.209 1.00 91.00 66 ASN A O 1
ATOM 530 N N . PHE A 1 67 ? -5.413 9.022 -14.329 1.00 93.25 67 PHE A N 1
ATOM 531 C CA . PHE A 1 67 ? -5.423 7.574 -14.527 1.00 93.25 67 PHE A CA 1
ATOM 532 C C . PHE A 1 67 ? -5.605 6.793 -13.219 1.00 93.25 67 PHE A C 1
ATOM 534 O O . PHE A 1 67 ? -6.362 5.828 -13.170 1.00 93.25 67 PHE A O 1
ATOM 541 N N . VAL A 1 68 ? -4.956 7.234 -12.136 1.00 94.50 68 VAL A N 1
ATOM 542 C CA . VAL A 1 68 ? -5.041 6.581 -10.816 1.00 94.50 68 VAL A CA 1
ATOM 543 C C . VAL A 1 68 ? -5.864 7.367 -9.795 1.00 94.50 68 VAL A C 1
ATOM 545 O O . VAL A 1 68 ? -5.995 6.935 -8.656 1.00 94.50 68 VAL A O 1
ATOM 548 N N . TYR A 1 69 ? -6.444 8.507 -10.171 1.00 93.44 69 TYR A N 1
ATOM 549 C CA . TYR A 1 69 ? -7.094 9.419 -9.223 1.00 93.44 69 TYR A CA 1
ATOM 550 C C . TYR A 1 69 ? -8.260 8.769 -8.451 1.00 93.44 69 TYR A C 1
ATOM 552 O O . TYR A 1 69 ? -8.417 8.974 -7.247 1.00 93.44 69 TYR A O 1
ATOM 560 N N . ASN A 1 70 ? -9.060 7.939 -9.131 1.00 95.12 70 ASN A N 1
ATOM 561 C CA . ASN A 1 70 ? -10.282 7.337 -8.580 1.00 95.12 70 ASN A CA 1
ATOM 562 C C . ASN A 1 70 ? -10.086 5.951 -7.944 1.00 95.12 70 ASN A C 1
ATOM 564 O O . ASN A 1 70 ? -11.076 5.286 -7.602 1.00 95.12 70 ASN A O 1
ATOM 568 N N . ILE A 1 71 ? -8.842 5.491 -7.783 1.00 96.81 71 ILE A N 1
ATOM 569 C CA . ILE A 1 71 ? -8.596 4.150 -7.254 1.00 96.81 71 ILE A CA 1
ATOM 570 C C . ILE A 1 71 ? -9.063 4.047 -5.803 1.00 96.81 71 ILE A C 1
ATOM 572 O O . ILE A 1 71 ? -8.868 4.937 -4.974 1.00 96.81 71 ILE A O 1
ATOM 576 N N . LYS A 1 72 ? -9.671 2.907 -5.490 1.00 97.31 72 LYS A N 1
ATOM 577 C CA . LYS A 1 72 ? -10.113 2.546 -4.141 1.00 97.31 72 LYS A CA 1
ATOM 578 C C . LYS A 1 72 ? -9.264 1.428 -3.554 1.00 97.31 72 LYS A C 1
ATOM 580 O O . LYS A 1 72 ? -9.132 1.356 -2.336 1.00 97.31 72 LYS A O 1
ATOM 585 N N . SER A 1 73 ? -8.695 0.572 -4.401 1.00 97.69 73 SER A N 1
ATOM 586 C CA . SER A 1 73 ? -7.773 -0.482 -3.986 1.00 97.69 73 SER A CA 1
ATOM 587 C C . SER A 1 73 ? -6.396 -0.238 -4.578 1.00 97.69 73 SER A C 1
ATOM 589 O O . SER A 1 73 ? -6.267 -0.115 -5.794 1.00 97.69 73 SER A O 1
ATOM 591 N N . LEU A 1 74 ? -5.383 -0.207 -3.721 1.00 96.44 74 LEU A N 1
ATOM 592 C CA . LEU A 1 74 ? -3.992 -0.062 -4.115 1.00 96.44 74 LEU A CA 1
ATOM 593 C C . LEU A 1 74 ? -3.178 -1.238 -3.574 1.00 96.44 74 LEU A C 1
ATOM 595 O O . LEU A 1 74 ? -3.208 -1.493 -2.371 1.00 96.44 74 LEU A O 1
ATOM 599 N N . THR A 1 75 ? -2.446 -1.913 -4.458 1.00 94.56 75 THR A N 1
ATOM 600 C CA . THR A 1 75 ? -1.468 -2.955 -4.114 1.00 94.56 75 THR A CA 1
ATOM 601 C C . THR A 1 75 ? -0.089 -2.494 -4.559 1.00 94.56 75 THR A C 1
ATOM 603 O O . THR A 1 75 ? 0.104 -2.204 -5.737 1.00 94.56 75 THR A O 1
ATOM 606 N N . LEU A 1 76 ? 0.856 -2.423 -3.628 1.00 91.50 76 LEU A N 1
ATOM 607 C CA . LEU A 1 76 ? 2.251 -2.081 -3.887 1.00 91.50 76 LEU A CA 1
ATOM 608 C C . LEU A 1 76 ? 3.147 -3.164 -3.311 1.00 91.50 76 LEU A C 1
ATOM 610 O O . LEU A 1 76 ? 3.313 -3.237 -2.098 1.00 91.50 76 LEU A O 1
ATOM 614 N N . ASP A 1 77 ? 3.710 -3.989 -4.170 1.00 88.25 77 ASP A N 1
ATOM 615 C CA . ASP A 1 77 ? 4.583 -5.083 -3.784 1.00 88.25 77 ASP A CA 1
ATOM 616 C C . ASP A 1 77 ? 5.918 -4.925 -4.510 1.00 88.25 77 ASP A C 1
ATOM 618 O O . ASP A 1 77 ? 5.978 -4.932 -5.739 1.00 88.25 77 ASP A O 1
ATOM 622 N N . PHE A 1 78 ? 6.971 -4.667 -3.750 1.00 84.75 78 PHE A N 1
ATOM 623 C CA . PHE A 1 78 ? 8.314 -4.500 -4.273 1.00 84.75 78 PHE A CA 1
ATOM 624 C C . PHE A 1 78 ? 9.250 -5.344 -3.413 1.00 84.75 78 PHE A C 1
ATOM 626 O O . PHE A 1 78 ? 9.485 -5.014 -2.249 1.00 84.75 78 PHE A O 1
ATOM 633 N N . ASP A 1 79 ? 9.809 -6.402 -3.995 1.00 76.12 79 ASP A N 1
ATOM 634 C CA . ASP A 1 79 ? 10.699 -7.334 -3.288 1.00 76.12 79 ASP A CA 1
ATOM 635 C C . ASP A 1 79 ? 12.186 -6.948 -3.388 1.00 76.12 79 ASP A C 1
ATOM 637 O O . ASP A 1 79 ? 13.030 -7.492 -2.674 1.00 76.12 79 ASP A O 1
ATOM 641 N N . SER A 1 80 ? 12.536 -5.989 -4.253 1.00 72.62 80 SER A N 1
ATOM 642 C CA . SER A 1 80 ? 13.923 -5.557 -4.500 1.00 72.62 80 SER A CA 1
ATOM 643 C C . SER A 1 80 ? 14.212 -4.128 -4.022 1.00 72.62 80 SER A C 1
ATOM 645 O O . SER A 1 80 ? 13.305 -3.412 -3.626 1.00 72.62 80 SER A O 1
ATOM 647 N N . GLU A 1 81 ? 15.479 -3.703 -4.034 1.00 75.94 81 GLU A N 1
ATOM 648 C CA . GLU A 1 81 ? 15.946 -2.405 -3.526 1.00 75.94 81 GLU A CA 1
ATOM 649 C C . GLU A 1 81 ? 15.057 -1.206 -3.922 1.00 75.94 81 GLU A C 1
ATOM 651 O O . GLU A 1 81 ? 14.572 -1.078 -5.049 1.00 75.94 81 GLU A O 1
ATOM 656 N N . ILE A 1 82 ? 14.863 -0.287 -2.971 1.00 79.19 82 ILE A N 1
ATOM 657 C CA . ILE A 1 82 ? 14.111 0.949 -3.194 1.00 79.19 82 ILE A CA 1
ATOM 658 C C . ILE A 1 82 ? 14.869 1.818 -4.203 1.00 79.19 82 ILE A C 1
ATOM 660 O O . ILE A 1 82 ? 15.937 2.349 -3.906 1.00 79.19 82 ILE A O 1
ATOM 664 N N . THR A 1 83 ? 14.270 2.019 -5.375 1.00 82.88 83 THR A N 1
ATOM 665 C CA . THR A 1 83 ? 14.807 2.893 -6.425 1.00 82.88 83 THR A CA 1
ATOM 666 C C . THR A 1 83 ? 14.213 4.304 -6.363 1.00 82.88 83 THR A C 1
ATOM 668 O O . THR A 1 83 ? 13.164 4.550 -5.752 1.00 82.88 83 THR A O 1
ATOM 671 N N . ASP A 1 84 ? 14.839 5.247 -7.070 1.00 84.94 84 ASP A N 1
ATOM 672 C CA . ASP A 1 84 ? 14.296 6.597 -7.264 1.00 84.94 84 ASP A CA 1
ATOM 673 C C . ASP A 1 84 ? 12.911 6.577 -7.925 1.00 84.94 84 ASP A C 1
ATOM 675 O O . ASP A 1 84 ? 12.051 7.391 -7.585 1.00 84.94 84 ASP A O 1
ATOM 679 N N . ASN A 1 85 ? 12.667 5.633 -8.841 1.00 85.81 85 ASN A N 1
ATOM 680 C CA . ASN A 1 85 ? 11.370 5.483 -9.502 1.00 85.81 85 ASN A CA 1
ATOM 681 C C . ASN A 1 85 ? 10.285 5.061 -8.507 1.00 85.81 85 ASN A C 1
ATOM 683 O O . ASN A 1 85 ? 9.214 5.662 -8.500 1.00 85.81 85 ASN A O 1
ATOM 687 N N . ILE A 1 86 ? 10.570 4.097 -7.620 1.00 86.50 86 ILE A N 1
ATOM 688 C CA . ILE A 1 86 ? 9.640 3.717 -6.541 1.00 86.50 86 ILE A CA 1
ATOM 689 C C . ILE A 1 86 ? 9.357 4.919 -5.641 1.00 86.50 86 ILE A C 1
ATOM 691 O O . ILE A 1 86 ? 8.202 5.204 -5.326 1.00 86.50 86 ILE A O 1
ATOM 695 N N . THR A 1 87 ? 10.405 5.644 -5.242 1.00 88.75 87 THR A N 1
ATOM 696 C CA . THR A 1 87 ? 10.267 6.802 -4.351 1.00 88.75 87 THR A CA 1
ATOM 697 C C . THR A 1 87 ? 9.358 7.865 -4.966 1.00 88.7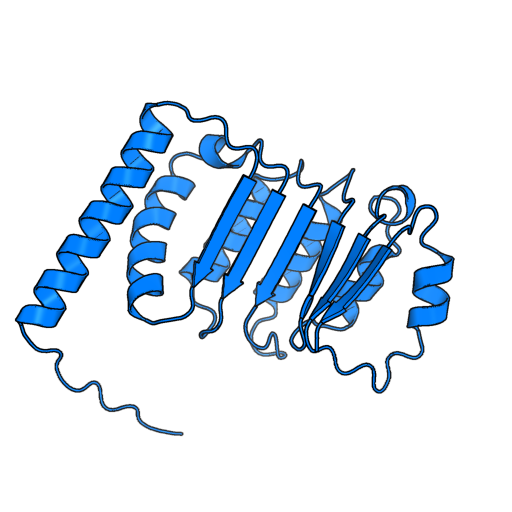5 87 THR A C 1
ATOM 699 O O . THR A 1 87 ? 8.371 8.254 -4.341 1.00 88.75 87 THR A O 1
ATOM 702 N N . LYS A 1 88 ? 9.627 8.272 -6.213 1.00 91.31 88 LYS A N 1
ATOM 703 C CA . LYS A 1 88 ? 8.810 9.254 -6.944 1.00 91.31 88 LYS A CA 1
ATOM 704 C C . LYS A 1 88 ? 7.388 8.757 -7.187 1.00 91.31 88 LYS A C 1
ATOM 706 O O . LYS A 1 88 ? 6.448 9.544 -7.135 1.00 91.31 88 LYS A O 1
ATOM 711 N N . PHE A 1 89 ? 7.211 7.461 -7.436 1.00 91.12 89 PHE A N 1
ATOM 712 C CA . PHE A 1 89 ? 5.887 6.879 -7.619 1.00 91.12 89 PHE A CA 1
ATOM 713 C C . PHE A 1 89 ? 5.049 6.935 -6.342 1.00 91.12 89 PHE A C 1
ATOM 715 O O . PHE A 1 89 ? 3.890 7.343 -6.384 1.00 91.12 89 PHE A O 1
ATOM 722 N N . LEU A 1 90 ? 5.643 6.619 -5.192 1.00 91.06 90 LEU A N 1
ATOM 723 C CA . LEU A 1 90 ? 4.978 6.766 -3.899 1.00 91.06 90 LEU A CA 1
ATOM 724 C C . LEU A 1 90 ? 4.616 8.225 -3.600 1.00 91.06 90 LEU A C 1
ATOM 726 O O . LEU A 1 90 ? 3.513 8.483 -3.122 1.00 91.06 90 LEU A O 1
ATOM 730 N N . GLU A 1 91 ? 5.505 9.178 -3.892 1.00 93.25 91 GLU A N 1
ATOM 731 C CA . GLU A 1 91 ? 5.212 10.614 -3.748 1.00 93.25 91 GLU A CA 1
ATOM 732 C C . GLU A 1 91 ? 4.033 11.033 -4.626 1.00 93.25 91 GLU A C 1
ATOM 734 O O . GLU A 1 91 ? 3.089 11.662 -4.148 1.00 93.25 91 GLU A O 1
ATOM 739 N N . PHE A 1 92 ? 4.050 10.617 -5.892 1.00 94.38 92 PHE A N 1
ATOM 740 C CA . PHE A 1 92 ? 2.970 10.869 -6.832 1.00 94.38 92 PHE A CA 1
ATOM 741 C C . PHE A 1 92 ? 1.632 10.312 -6.335 1.00 94.38 92 PHE A C 1
ATOM 743 O O . PHE A 1 92 ? 0.636 11.039 -6.327 1.00 94.38 92 PHE A O 1
ATOM 750 N N . LEU A 1 93 ? 1.598 9.061 -5.867 1.00 93.62 93 LEU A N 1
ATOM 751 C CA . LEU A 1 93 ? 0.389 8.462 -5.303 1.00 93.62 93 LEU A CA 1
ATOM 752 C C . LEU A 1 93 ? -0.109 9.244 -4.083 1.00 93.62 93 LEU A C 1
ATOM 754 O O . LEU A 1 93 ? -1.302 9.518 -3.988 1.00 93.62 93 LEU A O 1
ATOM 758 N N . CYS A 1 94 ? 0.785 9.677 -3.189 1.00 92.38 94 CYS A N 1
ATOM 759 C CA . CYS A 1 94 ? 0.411 10.493 -2.030 1.00 92.38 94 CYS A CA 1
ATOM 760 C C . CYS A 1 94 ? -0.231 11.827 -2.434 1.00 92.38 94 CYS A C 1
ATOM 762 O O . CYS A 1 94 ? -1.142 12.296 -1.758 1.00 92.38 94 CYS A O 1
ATOM 764 N N . SER A 1 95 ? 0.230 12.453 -3.518 1.00 91.88 95 SER A N 1
ATOM 765 C CA . SER A 1 95 ? -0.318 13.730 -3.987 1.00 91.88 95 SER A CA 1
ATOM 766 C C . SER A 1 95 ? -1.616 13.594 -4.785 1.00 91.88 95 SER A C 1
ATOM 768 O O . SER A 1 95 ? -2.375 14.559 -4.846 1.00 91.88 95 SER A O 1
ATOM 770 N N . ASN A 1 96 ? -1.884 12.429 -5.382 1.00 93.06 96 ASN A N 1
ATOM 771 C CA . ASN A 1 96 ? -2.991 12.255 -6.330 1.00 93.06 96 ASN A CA 1
ATOM 772 C C . ASN A 1 96 ? -4.095 11.302 -5.844 1.00 93.06 96 ASN A C 1
ATOM 774 O O . ASN A 1 96 ? -5.201 11.363 -6.369 1.00 93.06 96 ASN A O 1
ATOM 778 N N . CYS A 1 97 ? -3.836 10.450 -4.846 1.00 94.12 97 CYS A N 1
ATOM 779 C CA . CYS A 1 97 ? -4.779 9.425 -4.388 1.00 94.12 97 CYS A CA 1
ATOM 780 C C . CYS A 1 97 ? -5.224 9.665 -2.935 1.00 94.12 97 CYS A C 1
ATOM 782 O O . CYS A 1 97 ? -4.452 9.499 -1.987 1.00 94.12 97 CYS A O 1
ATOM 784 N N . ASN A 1 98 ? -6.501 10.005 -2.744 1.00 94.25 98 ASN A N 1
ATOM 785 C CA . ASN A 1 98 ? -7.112 10.215 -1.420 1.00 94.25 98 ASN A CA 1
ATOM 786 C C . ASN A 1 98 ? -8.436 9.444 -1.212 1.00 94.25 98 ASN A C 1
ATOM 788 O O . ASN A 1 98 ? -9.143 9.668 -0.224 1.00 94.25 98 ASN A O 1
ATOM 792 N N . LEU A 1 99 ? -8.766 8.542 -2.144 1.00 95.75 99 LEU A N 1
ATOM 793 C CA . LEU A 1 99 ? -9.980 7.717 -2.143 1.00 95.75 99 LEU A CA 1
ATOM 794 C C . LEU A 1 99 ? -9.706 6.235 -1.838 1.00 95.75 99 LEU A C 1
ATOM 796 O O . LEU A 1 99 ? -10.619 5.407 -1.927 1.00 95.75 99 LEU A O 1
ATOM 800 N N . ILE A 1 100 ? -8.473 5.891 -1.457 1.00 96.75 100 ILE A N 1
ATOM 801 C CA . ILE A 1 100 ? -8.066 4.511 -1.199 1.00 96.75 100 ILE A CA 1
ATOM 802 C C . ILE A 1 100 ? -8.762 4.018 0.070 1.00 96.75 100 ILE A C 1
ATOM 804 O O . ILE A 1 100 ? -8.582 4.555 1.162 1.00 96.75 100 ILE A O 1
ATOM 808 N N . SER A 1 101 ? -9.552 2.959 -0.075 1.00 96.94 101 SER A N 1
ATOM 809 C CA . SER A 1 101 ? -10.213 2.258 1.025 1.00 96.94 101 SER A CA 1
ATOM 810 C C . SER A 1 101 ? -9.575 0.902 1.328 1.00 96.94 101 SER A C 1
ATOM 812 O O . SER A 1 101 ? -9.756 0.381 2.425 1.00 96.94 101 SER A O 1
ATOM 814 N N . SER A 1 102 ? -8.797 0.344 0.401 1.00 97.50 102 SER A N 1
ATOM 815 C CA . SER A 1 102 ? -8.021 -0.878 0.597 1.00 97.50 102 SER A CA 1
ATOM 816 C C . SER A 1 102 ? -6.580 -0.637 0.182 1.00 97.50 102 SER A C 1
ATOM 818 O O . SER A 1 102 ? -6.305 -0.395 -0.991 1.00 97.50 102 SER A O 1
ATOM 820 N N . LEU A 1 103 ? -5.666 -0.713 1.141 1.00 95.06 103 LEU A N 1
ATOM 821 C CA . LEU A 1 103 ? -4.249 -0.479 0.923 1.00 95.06 103 LEU A CA 1
ATOM 822 C C . LEU A 1 103 ? -3.449 -1.732 1.278 1.00 95.06 103 LEU A C 1
ATOM 824 O O . LEU A 1 103 ? -3.344 -2.104 2.444 1.00 95.06 103 LEU A O 1
ATOM 828 N N . TYR A 1 104 ? -2.858 -2.360 0.272 1.00 92.44 104 TYR A N 1
ATOM 829 C CA . TYR A 1 104 ? -1.875 -3.411 0.455 1.00 92.44 104 TYR A CA 1
ATOM 830 C C . TYR A 1 104 ? -0.495 -2.869 0.100 1.00 92.44 104 TYR A C 1
ATOM 832 O O . TYR A 1 104 ? -0.297 -2.364 -1.005 1.00 92.44 104 TYR A O 1
ATOM 840 N N . PHE A 1 105 ? 0.458 -2.973 1.020 1.00 87.81 105 PHE A N 1
ATOM 841 C CA . PHE A 1 105 ? 1.861 -2.759 0.697 1.00 87.81 105 PHE A CA 1
ATOM 842 C C . PHE A 1 105 ? 2.757 -3.845 1.295 1.00 87.81 105 PHE A C 1
ATOM 844 O O . PHE A 1 105 ? 2.664 -4.170 2.483 1.00 87.81 105 PHE A O 1
ATOM 851 N N . LEU A 1 106 ? 3.651 -4.359 0.456 1.00 84.25 106 LEU A N 1
ATOM 852 C CA . LEU A 1 106 ? 4.795 -5.186 0.796 1.00 84.25 106 LEU A CA 1
ATOM 853 C C . LEU A 1 106 ? 6.016 -4.463 0.221 1.00 84.25 106 LEU A C 1
ATOM 855 O O . LEU A 1 106 ? 6.237 -4.440 -0.981 1.00 84.25 106 LEU A O 1
ATOM 859 N N . LEU A 1 107 ? 6.746 -3.747 1.070 1.00 75.75 107 LEU A N 1
ATOM 860 C CA . LEU A 1 107 ? 7.928 -3.005 0.639 1.00 75.75 107 LEU A CA 1
ATOM 861 C C . LEU A 1 107 ? 9.195 -3.682 1.172 1.00 75.75 107 LEU A C 1
ATOM 863 O O . LEU A 1 107 ? 9.139 -4.326 2.234 1.00 75.75 107 LEU A O 1
ATOM 867 N N . PRO A 1 108 ? 10.340 -3.503 0.489 1.00 70.94 108 PRO A N 1
ATOM 868 C CA . PRO A 1 108 ? 11.626 -4.005 0.951 1.00 70.94 108 PRO A CA 1
ATOM 869 C C . PRO A 1 108 ? 11.935 -3.381 2.303 1.00 70.94 108 PRO A C 1
ATOM 871 O O . PRO A 1 108 ? 11.366 -2.342 2.646 1.00 70.94 108 PRO A O 1
ATOM 874 N N . ILE A 1 109 ? 12.849 -3.994 3.058 1.00 62.25 109 ILE A N 1
ATOM 875 C CA . ILE A 1 109 ? 13.210 -3.577 4.416 1.00 62.25 109 ILE A CA 1
ATOM 876 C C . ILE A 1 109 ? 13.351 -2.047 4.493 1.00 62.25 109 ILE A C 1
ATOM 878 O O . ILE A 1 109 ? 14.374 -1.479 4.105 1.00 62.25 109 ILE A O 1
ATOM 882 N N . ILE A 1 110 ? 12.335 -1.375 5.054 1.00 60.22 110 ILE A N 1
ATOM 883 C CA . ILE A 1 110 ? 12.373 0.055 5.372 1.00 60.22 110 ILE A CA 1
ATOM 884 C C . ILE A 1 110 ? 13.170 0.185 6.672 1.00 60.22 110 ILE A C 1
ATOM 886 O O . ILE A 1 110 ? 12.674 0.621 7.711 1.00 60.22 110 ILE A O 1
ATOM 890 N N . ASN A 1 111 ? 14.430 -0.245 6.641 1.00 52.53 111 ASN A N 1
ATOM 891 C CA . ASN A 1 111 ? 15.386 0.118 7.671 1.00 52.53 111 ASN A CA 1
ATOM 892 C C . ASN A 1 111 ? 15.536 1.648 7.670 1.00 52.53 111 ASN A C 1
ATOM 894 O O . ASN A 1 111 ? 15.086 2.348 6.757 1.00 52.53 111 ASN A O 1
ATOM 898 N N . ASN A 1 112 ? 16.242 2.189 8.662 1.00 54.44 112 ASN A N 1
ATOM 899 C CA . ASN A 1 112 ? 16.557 3.622 8.739 1.00 54.44 112 ASN A CA 1
ATOM 900 C C . ASN A 1 112 ? 17.265 4.200 7.484 1.00 54.44 112 ASN A C 1
ATOM 902 O O . ASN A 1 112 ? 17.478 5.407 7.430 1.00 54.44 112 ASN A O 1
ATOM 906 N N . GLY A 1 113 ? 17.611 3.381 6.481 1.00 62.69 113 GLY A N 1
ATOM 907 C CA . GLY A 1 113 ? 18.198 3.803 5.208 1.00 62.69 113 GLY A CA 1
ATOM 908 C C . GLY A 1 113 ? 17.265 4.586 4.274 1.00 62.69 113 GLY A C 1
ATOM 909 O O . GLY A 1 113 ? 17.769 5.332 3.443 1.00 62.69 113 GLY A O 1
ATOM 910 N N . HIS A 1 114 ? 15.932 4.496 4.421 1.00 74.56 114 HIS A N 1
ATOM 911 C CA . HIS A 1 114 ? 14.987 5.180 3.515 1.00 74.56 114 HIS A CA 1
ATOM 912 C C . HIS A 1 114 ? 13.891 5.965 4.262 1.00 74.56 114 HIS A C 1
ATOM 914 O O . HIS A 1 114 ? 12.704 5.621 4.199 1.00 74.56 114 HIS A O 1
ATOM 920 N N . PRO A 1 115 ? 14.244 7.062 4.963 1.00 80.00 115 PRO A N 1
ATOM 921 C CA . PRO A 1 115 ? 13.288 7.867 5.731 1.00 80.00 115 PRO A CA 1
ATOM 922 C C . PRO A 1 115 ? 12.160 8.457 4.869 1.00 80.00 115 PRO A C 1
ATOM 924 O O . PRO A 1 115 ? 11.055 8.682 5.368 1.00 80.00 115 PRO A O 1
ATOM 927 N N . ILE A 1 116 ? 12.417 8.671 3.576 1.00 83.38 116 ILE A N 1
ATOM 928 C CA . ILE A 1 116 ? 11.444 9.224 2.633 1.00 83.38 116 ILE A CA 1
ATOM 929 C C . ILE A 1 116 ? 10.287 8.259 2.355 1.00 83.38 116 ILE A C 1
ATOM 931 O O . ILE A 1 116 ? 9.134 8.669 2.402 1.00 83.38 116 ILE A O 1
ATOM 935 N N . ILE A 1 117 ? 10.558 6.959 2.205 1.00 83.88 117 ILE A N 1
ATOM 936 C CA . ILE A 1 117 ? 9.522 5.942 1.977 1.00 83.88 117 ILE A CA 1
ATOM 937 C C . ILE A 1 117 ? 8.605 5.848 3.188 1.00 83.88 117 ILE A C 1
ATOM 939 O O . ILE A 1 117 ? 7.385 5.926 3.065 1.00 83.88 117 ILE A O 1
ATOM 943 N N . LYS A 1 118 ? 9.194 5.779 4.385 1.00 85.25 118 LYS A N 1
ATOM 944 C CA . LYS A 1 118 ? 8.445 5.802 5.644 1.00 85.25 118 LYS A CA 1
ATOM 945 C C . LYS A 1 118 ? 7.547 7.041 5.751 1.00 85.25 118 LYS A C 1
ATOM 947 O O . LYS A 1 118 ? 6.396 6.931 6.179 1.00 85.25 118 LYS A O 1
ATOM 952 N N . LYS A 1 119 ? 8.066 8.216 5.378 1.00 88.75 119 LYS A N 1
ATOM 953 C CA . LYS A 1 119 ? 7.307 9.474 5.355 1.00 88.75 119 LYS A CA 1
ATOM 954 C C . LYS A 1 119 ? 6.141 9.393 4.367 1.00 88.75 119 LYS A C 1
ATOM 956 O O . LYS A 1 119 ? 5.019 9.705 4.764 1.00 88.75 119 LYS A O 1
ATOM 961 N N . ASN A 1 120 ? 6.387 8.931 3.145 1.00 89.81 120 ASN A N 1
ATOM 962 C CA . ASN A 1 120 ? 5.380 8.829 2.090 1.00 89.81 120 ASN A CA 1
ATOM 963 C C . ASN A 1 120 ? 4.268 7.851 2.486 1.00 89.81 120 ASN A C 1
ATOM 965 O O . ASN A 1 120 ? 3.102 8.224 2.477 1.00 89.81 120 ASN A O 1
ATOM 969 N N . LEU A 1 121 ? 4.599 6.655 2.981 1.00 88.69 121 LEU A N 1
ATOM 970 C CA . LEU A 1 121 ? 3.598 5.705 3.486 1.00 88.69 121 LEU A CA 1
ATOM 971 C C . LEU A 1 121 ? 2.768 6.282 4.636 1.00 88.69 121 LEU A C 1
ATOM 973 O O . LEU A 1 121 ? 1.548 6.125 4.667 1.00 88.69 121 LEU A O 1
ATOM 977 N N . SER A 1 122 ? 3.411 6.987 5.574 1.00 90.38 122 SER A N 1
ATOM 978 C CA . SER A 1 122 ? 2.688 7.645 6.663 1.00 90.38 122 SER A CA 1
ATOM 979 C C . SER A 1 122 ? 1.705 8.691 6.143 1.00 90.38 122 SER A C 1
ATOM 981 O O . SER A 1 122 ? 0.585 8.773 6.647 1.00 90.38 122 SER A O 1
ATOM 983 N N . GLN A 1 123 ? 2.115 9.493 5.158 1.00 91.38 123 GLN A N 1
ATOM 984 C CA . GLN A 1 123 ? 1.249 10.479 4.517 1.00 91.38 123 GLN A CA 1
ATOM 985 C C . GLN A 1 123 ? 0.104 9.799 3.769 1.00 91.38 123 GLN A C 1
ATOM 987 O O . GLN A 1 123 ? -1.045 10.175 3.983 1.00 91.38 123 GLN A O 1
ATOM 992 N N . MET A 1 124 ? 0.396 8.757 2.990 1.00 91.38 124 MET A N 1
ATOM 993 C CA . MET A 1 124 ? -0.601 7.995 2.246 1.00 91.38 124 MET A CA 1
ATOM 994 C C . MET A 1 124 ? -1.706 7.484 3.168 1.00 91.38 124 MET A C 1
ATOM 996 O O . MET A 1 124 ? -2.867 7.759 2.896 1.00 91.38 124 MET A O 1
ATOM 1000 N N . ILE A 1 125 ? -1.362 6.837 4.290 1.00 92.44 125 ILE A N 1
ATOM 1001 C CA . ILE A 1 125 ? -2.343 6.339 5.271 1.00 92.44 125 ILE A CA 1
ATOM 1002 C C . ILE A 1 125 ? -3.180 7.490 5.850 1.00 92.44 125 ILE A C 1
ATOM 1004 O O . ILE A 1 125 ? -4.402 7.402 5.895 1.00 92.44 125 ILE A O 1
ATOM 1008 N N . LYS A 1 126 ? -2.543 8.596 6.262 1.00 92.06 126 LYS A N 1
ATOM 1009 C CA . LYS A 1 126 ? -3.235 9.738 6.893 1.00 92.06 126 LYS A CA 1
ATOM 1010 C C . LYS A 1 126 ? -4.225 10.447 5.964 1.00 92.06 126 LYS A C 1
ATOM 1012 O O . LYS A 1 126 ? -5.203 11.013 6.454 1.00 92.06 126 LYS A O 1
ATOM 1017 N N . LEU A 1 127 ? -3.945 10.462 4.661 1.00 92.12 127 LEU A N 1
ATOM 1018 C CA . LEU A 1 127 ? -4.765 11.139 3.653 1.00 92.12 127 LEU A CA 1
ATOM 1019 C C . LEU A 1 127 ? -6.072 10.398 3.346 1.00 92.12 127 LEU A C 1
ATOM 1021 O O . LEU A 1 127 ? -7.027 11.027 2.889 1.00 92.12 127 LEU A O 1
ATOM 1025 N N . GLN A 1 128 ? -6.143 9.093 3.618 1.00 93.56 128 GLN A N 1
ATOM 1026 C CA . GLN A 1 128 ? -7.326 8.293 3.313 1.00 93.56 128 GLN A CA 1
ATOM 1027 C C . GLN A 1 128 ? -8.392 8.459 4.402 1.00 93.56 128 GLN A C 1
ATOM 1029 O O . GLN A 1 128 ? -8.223 7.992 5.525 1.00 93.56 128 GLN A O 1
ATOM 1034 N N . LYS A 1 129 ? -9.521 9.099 4.072 1.00 91.00 129 LYS A N 1
ATOM 1035 C CA . LYS A 1 129 ? -10.627 9.336 5.026 1.00 91.00 129 LYS A CA 1
ATOM 1036 C C . LYS A 1 129 ? -11.486 8.103 5.324 1.00 91.00 129 LYS A C 1
ATOM 1038 O O . LYS A 1 129 ? -12.225 8.109 6.297 1.00 91.00 129 LYS A O 1
ATOM 1043 N N . ASN A 1 130 ? -11.449 7.104 4.444 1.00 91.31 130 ASN A N 1
ATOM 1044 C CA . ASN A 1 130 ? -12.321 5.929 4.479 1.00 91.31 130 ASN A CA 1
ATOM 1045 C C . ASN A 1 130 ? -11.506 4.641 4.326 1.00 91.31 130 ASN A C 1
ATOM 1047 O O . ASN A 1 130 ? -11.912 3.733 3.595 1.00 91.31 130 ASN A O 1
ATOM 1051 N N . LEU A 1 131 ? -10.329 4.580 4.953 1.00 95.81 131 LEU A N 1
ATOM 1052 C CA . LEU A 1 131 ? -9.492 3.390 4.889 1.00 95.81 131 LEU A CA 1
ATOM 1053 C C . LEU A 1 131 ? -10.175 2.254 5.656 1.00 95.81 131 LEU A C 1
ATOM 1055 O O . LEU A 1 131 ? -10.388 2.360 6.861 1.00 95.81 131 LEU A O 1
ATOM 1059 N N . LYS A 1 132 ? -10.536 1.186 4.948 1.00 96.88 132 LYS A N 1
ATOM 1060 C CA . LYS A 1 132 ? -11.233 0.009 5.487 1.00 96.88 132 LYS A CA 1
ATOM 1061 C C . LYS A 1 132 ? -10.295 -1.165 5.694 1.00 96.88 132 LYS A C 1
ATOM 1063 O O . LYS A 1 132 ? -10.397 -1.872 6.688 1.00 96.88 132 LYS A O 1
ATOM 1068 N N . LYS A 1 133 ? -9.347 -1.337 4.778 1.00 97.06 133 LYS A N 1
ATOM 1069 C CA . LYS A 1 133 ? -8.416 -2.457 4.773 1.00 97.06 133 LYS A CA 1
ATOM 1070 C C . LYS A 1 133 ? -6.9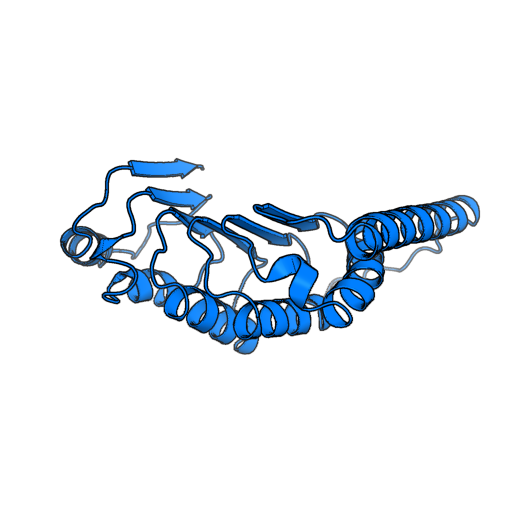82 -1.971 4.645 1.00 97.06 133 LYS A C 1
ATOM 1072 O O . LYS A 1 133 ? -6.694 -1.143 3.782 1.00 97.06 133 LYS A O 1
ATOM 1077 N N . ILE A 1 134 ? -6.091 -2.515 5.470 1.00 95.31 134 ILE A N 1
ATOM 1078 C CA . ILE A 1 134 ? -4.651 -2.250 5.391 1.00 95.31 134 ILE A CA 1
ATOM 1079 C C . ILE A 1 134 ? -3.826 -3.519 5.624 1.00 95.31 134 ILE A C 1
ATOM 1081 O O . ILE A 1 134 ? -4.211 -4.362 6.439 1.00 95.31 134 ILE A O 1
ATOM 1085 N N . SER A 1 135 ? -2.692 -3.656 4.932 1.00 93.50 135 SER A N 1
ATOM 1086 C CA . SER A 1 135 ? -1.683 -4.679 5.231 1.00 93.50 135 SER A CA 1
ATOM 1087 C C . SER A 1 135 ? -0.405 -4.095 5.828 1.00 93.50 135 SER A C 1
ATOM 1089 O O . SER A 1 135 ? -0.014 -2.971 5.523 1.00 93.50 135 SER A O 1
ATOM 1091 N N . PHE A 1 136 ? 0.274 -4.899 6.641 1.00 89.62 136 PHE A N 1
ATOM 1092 C CA . PHE A 1 136 ? 1.614 -4.634 7.148 1.00 89.62 136 PHE A CA 1
ATOM 1093 C C . PHE A 1 136 ? 2.481 -5.876 6.961 1.00 89.62 136 PHE A C 1
ATOM 1095 O O . PHE A 1 136 ? 2.081 -6.970 7.357 1.00 89.62 136 PHE A O 1
ATOM 1102 N N . SER A 1 137 ? 3.663 -5.705 6.376 1.00 85.69 137 SER A N 1
ATOM 1103 C CA . SER A 1 137 ? 4.634 -6.783 6.172 1.00 85.69 137 SER A CA 1
ATOM 1104 C C . SER A 1 137 ? 5.721 -6.796 7.248 1.00 85.69 137 SER A C 1
ATOM 1106 O O . SER A 1 137 ? 5.893 -5.807 7.961 1.00 85.69 137 SER A O 1
ATOM 1108 N N . HIS A 1 138 ? 6.504 -7.874 7.324 1.00 80.62 138 HIS A N 1
ATOM 1109 C CA . HIS A 1 138 ? 7.665 -8.033 8.217 1.00 80.62 138 HIS A CA 1
ATOM 1110 C C . HIS A 1 138 ? 8.634 -6.834 8.251 1.00 80.62 138 HIS A C 1
ATOM 1112 O O . HIS A 1 138 ? 9.302 -6.597 9.255 1.00 80.62 138 HIS A O 1
ATOM 1118 N N . ASN A 1 139 ? 8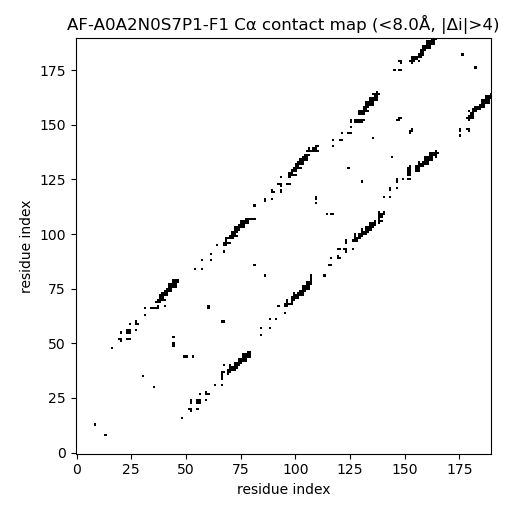.653 -6.040 7.181 1.00 74.31 139 ASN A N 1
ATOM 1119 C CA . ASN A 1 139 ? 9.499 -4.862 6.994 1.00 74.31 139 ASN A CA 1
ATOM 1120 C C . ASN A 1 139 ? 8.853 -3.540 7.413 1.00 74.31 139 ASN A C 1
ATOM 1122 O O . ASN A 1 139 ? 9.449 -2.472 7.252 1.00 74.31 139 ASN A O 1
ATOM 1126 N N . CYS A 1 140 ? 7.622 -3.585 7.915 1.00 77.25 140 CYS A N 1
ATOM 1127 C CA . CYS A 1 140 ? 6.872 -2.400 8.272 1.00 77.25 140 CYS A CA 1
ATOM 1128 C C . CYS A 1 140 ? 7.443 -1.739 9.539 1.00 77.25 140 CYS A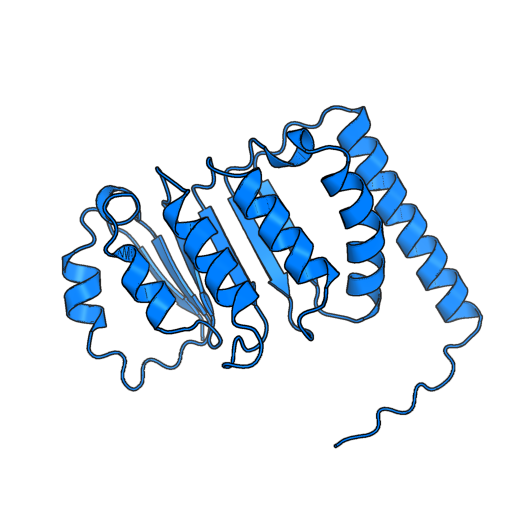 C 1
ATOM 1130 O O . CYS A 1 140 ? 7.457 -2.354 10.609 1.00 77.25 140 CYS A O 1
ATOM 1132 N N . PRO A 1 141 ? 7.809 -0.442 9.493 1.00 78.56 141 PRO A N 1
ATOM 1133 C CA . PRO A 1 141 ? 8.162 0.300 10.695 1.00 78.56 141 PRO A CA 1
ATOM 1134 C C . PRO A 1 141 ? 7.003 0.305 11.700 1.00 78.56 141 PRO A C 1
ATOM 1136 O O . PRO A 1 141 ? 5.895 0.717 11.352 1.00 78.56 141 PRO A O 1
ATOM 1139 N N . LEU A 1 142 ? 7.264 -0.043 12.968 1.00 79.94 142 LEU A N 1
ATOM 1140 C CA . LEU A 1 142 ? 6.234 -0.081 14.025 1.00 79.94 142 LEU A CA 1
ATOM 1141 C C . LEU A 1 142 ? 5.445 1.232 14.151 1.00 79.94 142 LEU A C 1
ATOM 1143 O O . LEU A 1 142 ? 4.254 1.237 14.450 1.00 79.94 142 LEU A O 1
ATOM 1147 N N . SER A 1 143 ? 6.088 2.363 13.858 1.00 83.75 143 SER A N 1
ATOM 1148 C CA . SER A 1 143 ? 5.443 3.677 13.854 1.00 83.75 143 SER A CA 1
ATOM 1149 C C . SER A 1 143 ? 4.286 3.810 12.856 1.00 83.75 143 SER A C 1
ATOM 1151 O O . SER A 1 143 ? 3.451 4.687 13.049 1.00 83.75 143 SER A O 1
ATOM 1153 N N . LEU A 1 144 ? 4.233 2.998 11.789 1.00 87.44 144 LEU A N 1
ATOM 1154 C CA . LEU A 1 144 ? 3.099 2.998 10.859 1.00 87.44 144 LEU A CA 1
ATOM 1155 C C . LEU A 1 144 ? 1.860 2.350 11.488 1.00 87.44 144 LEU A C 1
ATOM 1157 O O . LEU A 1 144 ? 0.765 2.861 11.279 1.00 87.44 144 LEU A O 1
ATOM 1161 N N . LEU A 1 145 ? 2.016 1.313 12.323 1.00 89.31 145 LEU A N 1
ATOM 1162 C CA . LEU A 1 145 ? 0.887 0.717 13.050 1.00 89.31 145 LEU A CA 1
ATOM 1163 C C . LEU A 1 145 ? 0.241 1.727 14.008 1.00 89.31 145 LEU A C 1
ATOM 1165 O O . LEU A 1 145 ? -0.978 1.769 14.144 1.00 89.31 145 LEU A O 1
ATOM 1169 N N . LEU A 1 146 ? 1.041 2.598 14.631 1.00 89.69 146 LEU A N 1
ATOM 1170 C CA . LEU A 1 146 ? 0.527 3.648 15.518 1.00 89.69 146 LEU A CA 1
ATOM 1171 C C . LEU A 1 146 ? -0.353 4.678 14.789 1.00 89.69 146 LEU A C 1
ATOM 1173 O O . LEU A 1 146 ? -1.135 5.372 15.436 1.00 89.69 146 LEU A O 1
ATOM 1177 N N . LEU A 1 147 ? -0.268 4.775 13.456 1.00 90.75 147 LEU A N 1
ATOM 1178 C CA . LEU A 1 147 ? -1.118 5.675 12.671 1.00 90.75 147 LEU A CA 1
ATOM 1179 C C . LEU A 1 147 ? -2.576 5.229 12.633 1.00 90.75 147 LEU A C 1
ATOM 1181 O O . LEU A 1 147 ? -3.437 6.071 12.391 1.00 90.75 147 LEU A O 1
ATOM 1185 N N . LEU A 1 148 ? -2.870 3.954 12.907 1.00 91.31 148 LEU A N 1
ATOM 1186 C CA . LEU A 1 148 ? -4.248 3.456 12.910 1.00 91.31 148 LEU A CA 1
ATOM 1187 C C . LEU A 1 148 ? -5.094 4.075 14.033 1.00 91.31 148 LEU A C 1
ATOM 1189 O O . LEU A 1 148 ? -6.316 4.072 13.941 1.00 91.31 148 LEU A O 1
ATOM 1193 N N . LYS A 1 149 ? -4.451 4.678 15.045 1.00 89.25 149 LYS A N 1
ATOM 1194 C CA . LYS A 1 149 ? -5.111 5.475 16.092 1.00 89.25 149 LYS A CA 1
ATOM 1195 C C . LYS A 1 149 ? -5.731 6.777 15.555 1.00 89.25 149 LYS A C 1
ATOM 1197 O O . LYS A 1 149 ? -6.479 7.442 16.265 1.00 89.25 149 LYS A O 1
ATOM 1202 N N . ASN A 1 150 ? -5.397 7.187 14.328 1.00 86.12 150 ASN A N 1
ATOM 1203 C CA . ASN A 1 150 ? -5.962 8.380 13.701 1.00 86.12 150 ASN A CA 1
ATOM 1204 C C . ASN A 1 150 ? -7.483 8.208 13.477 1.00 86.12 150 ASN A C 1
ATOM 1206 O O . ASN A 1 150 ? -7.875 7.170 12.946 1.00 86.12 150 ASN A O 1
ATOM 1210 N N . PRO A 1 151 ? -8.327 9.217 13.775 1.00 84.12 151 PRO A N 1
ATOM 1211 C CA . PRO A 1 151 ? -9.776 9.171 13.534 1.00 84.12 151 PRO A CA 1
ATOM 1212 C C . PRO A 1 151 ? -10.210 8.805 12.105 1.00 84.12 151 PRO A C 1
ATOM 1214 O O . PRO A 1 151 ? -11.277 8.218 11.929 1.00 84.12 151 PRO A O 1
ATOM 1217 N N . ASN A 1 152 ? -9.391 9.126 11.095 1.00 82.38 152 ASN A N 1
ATOM 1218 C CA . ASN A 1 152 ? -9.611 8.755 9.691 1.00 82.38 152 ASN A CA 1
ATOM 1219 C C . ASN A 1 152 ? -9.472 7.242 9.437 1.00 82.38 152 ASN A C 1
ATOM 1221 O O . ASN A 1 152 ? -9.874 6.763 8.383 1.00 82.38 152 ASN A O 1
ATOM 1225 N N . CYS A 1 153 ? -8.856 6.506 10.364 1.00 88.69 153 CYS A N 1
ATOM 1226 C CA . CYS A 1 153 ? -8.671 5.060 10.294 1.00 88.69 153 CYS A CA 1
ATOM 1227 C C . CYS A 1 153 ? -9.500 4.348 11.366 1.00 88.69 153 CYS A C 1
ATOM 1229 O O . CYS A 1 153 ? -10.204 3.395 11.056 1.00 88.69 153 CYS A O 1
ATOM 1231 N N . SER A 1 154 ? -9.466 4.811 12.617 1.00 91.12 154 SER A N 1
ATOM 1232 C CA . SER A 1 154 ? -10.046 4.087 13.755 1.00 91.12 154 SER A CA 1
ATOM 1233 C C . SER A 1 154 ? -11.554 3.837 13.655 1.00 91.12 154 SER A C 1
ATOM 1235 O O . SER A 1 154 ? -12.047 2.848 14.194 1.00 91.12 154 SER A O 1
ATOM 1237 N N . ASN A 1 155 ? -12.283 4.694 12.934 1.00 92.31 155 ASN A N 1
ATOM 1238 C CA . ASN A 1 155 ? -13.729 4.571 12.726 1.00 92.31 155 ASN A CA 1
ATOM 1239 C C . ASN A 1 155 ? -14.125 3.835 11.440 1.00 92.31 155 ASN A C 1
ATOM 1241 O O . ASN A 1 155 ? -15.310 3.584 11.234 1.00 92.31 155 ASN A O 1
ATOM 1245 N N . THR A 1 156 ? -13.175 3.538 10.551 1.00 95.12 156 THR A N 1
ATOM 1246 C CA . THR A 1 156 ? -13.469 2.972 9.223 1.00 95.12 156 THR A CA 1
ATOM 1247 C C . THR A 1 156 ? -12.745 1.663 8.947 1.00 95.12 156 THR A C 1
ATOM 1249 O O . THR A 1 156 ? -13.203 0.896 8.103 1.00 95.12 156 THR A O 1
ATOM 1252 N N . LEU A 1 157 ? -11.628 1.411 9.630 1.00 96.88 157 LEU A N 1
ATOM 1253 C CA . LEU A 1 157 ? -10.755 0.269 9.404 1.00 96.88 157 LEU A CA 1
ATOM 1254 C C . LEU A 1 157 ? -11.363 -1.004 9.994 1.00 96.88 157 LEU A C 1
ATOM 1256 O O . LEU A 1 157 ? -11.361 -1.192 11.210 1.00 96.88 157 LEU A O 1
ATOM 1260 N N . ASN A 1 158 ? -11.843 -1.888 9.121 1.00 97.06 158 ASN A N 1
ATOM 1261 C CA . ASN A 1 158 ? -12.478 -3.145 9.496 1.00 97.06 158 ASN A CA 1
ATOM 1262 C C . ASN A 1 158 ? -11.614 -4.387 9.228 1.00 97.06 158 ASN A C 1
ATOM 1264 O O . ASN A 1 158 ? -11.873 -5.442 9.809 1.00 97.06 158 ASN A O 1
ATOM 1268 N N . THR A 1 159 ? -10.567 -4.273 8.407 1.00 97.38 159 THR A N 1
ATOM 1269 C CA . THR A 1 159 ? -9.647 -5.374 8.095 1.00 97.38 159 THR A CA 1
ATOM 1270 C C . THR A 1 159 ? -8.191 -4.962 8.277 1.00 97.38 159 THR A C 1
ATOM 1272 O O . THR A 1 159 ? -7.717 -4.013 7.648 1.00 97.38 159 THR A O 1
ATOM 1275 N N . ILE A 1 160 ? -7.443 -5.744 9.056 1.00 95.62 160 ILE A N 1
ATOM 1276 C CA . ILE A 1 160 ? -5.980 -5.649 9.132 1.00 95.62 160 ILE A CA 1
ATOM 1277 C C . ILE A 1 160 ? -5.364 -6.972 8.681 1.00 95.62 160 ILE A C 1
ATOM 1279 O O . ILE A 1 160 ? -5.787 -8.041 9.115 1.00 95.62 160 ILE A O 1
ATOM 1283 N N . ILE A 1 161 ? -4.357 -6.902 7.813 1.00 95.25 161 ILE A N 1
ATOM 1284 C CA . ILE A 1 161 ? -3.566 -8.057 7.382 1.00 95.25 161 ILE A CA 1
ATOM 1285 C C . ILE A 1 161 ? -2.132 -7.893 7.879 1.00 95.25 161 ILE A C 1
ATOM 1287 O O . ILE A 1 161 ? -1.470 -6.909 7.564 1.00 95.25 161 ILE A O 1
ATOM 1291 N N . PHE A 1 162 ? -1.632 -8.879 8.608 1.00 92.88 162 PHE A N 1
ATOM 1292 C CA . PHE A 1 162 ? -0.233 -8.998 8.991 1.00 92.88 162 PHE A CA 1
ATOM 1293 C C . PHE A 1 162 ? 0.424 -10.084 8.137 1.00 92.88 162 PHE A C 1
ATOM 1295 O O . PHE A 1 162 ? -0.039 -11.222 8.144 1.00 92.88 162 PHE A O 1
ATOM 1302 N N . TYR A 1 163 ? 1.477 -9.731 7.398 1.00 90.38 163 TYR A N 1
ATOM 1303 C CA . TYR A 1 163 ? 2.215 -10.634 6.512 1.00 90.38 163 TYR A CA 1
ATOM 1304 C C . TYR A 1 163 ? 3.648 -10.842 7.017 1.00 90.38 163 TYR A C 1
ATOM 1306 O O . TYR A 1 163 ? 4.462 -9.915 7.018 1.00 90.38 163 TYR A O 1
ATOM 1314 N N . SER A 1 164 ? 3.936 -12.054 7.482 1.00 88.69 164 SER A N 1
ATOM 1315 C CA . SER A 1 164 ? 5.201 -12.511 8.067 1.00 88.69 164 SER A CA 1
ATOM 1316 C C . SER A 1 164 ? 5.740 -11.608 9.194 1.00 88.69 164 SER A C 1
ATOM 1318 O O . SER A 1 164 ? 6.943 -11.519 9.418 1.00 88.69 164 SER A O 1
ATOM 1320 N N . ILE A 1 165 ? 4.860 -10.907 9.917 1.00 86.62 165 ILE A N 1
ATOM 1321 C CA . ILE A 1 165 ? 5.228 -9.974 10.995 1.00 86.62 165 ILE A CA 1
ATOM 1322 C C . ILE A 1 165 ? 5.810 -10.733 12.199 1.00 86.62 165 ILE A C 1
ATOM 1324 O O . ILE A 1 165 ? 5.162 -11.624 12.747 1.00 86.62 165 ILE A O 1
ATOM 1328 N N . ASP A 1 166 ? 6.991 -10.318 12.679 1.00 86.38 166 ASP A N 1
ATOM 1329 C CA . ASP A 1 166 ? 7.471 -10.719 14.007 1.00 86.38 166 ASP A CA 1
ATOM 1330 C C . ASP A 1 166 ? 6.788 -9.853 15.075 1.00 86.38 166 ASP A C 1
ATOM 1332 O O . ASP A 1 166 ? 7.083 -8.669 15.237 1.00 86.38 166 ASP A O 1
ATOM 1336 N N . PHE A 1 167 ? 5.860 -10.454 15.816 1.00 86.75 167 PHE A N 1
ATOM 1337 C CA . PHE A 1 167 ? 5.126 -9.786 16.890 1.00 86.75 167 PHE A CA 1
ATOM 1338 C C . PHE A 1 167 ? 5.945 -9.601 18.182 1.00 86.75 167 PHE A C 1
ATOM 1340 O O . PHE A 1 167 ? 5.437 -9.021 19.151 1.00 86.75 167 PHE A O 1
ATOM 1347 N N . LYS A 1 168 ? 7.207 -10.059 18.243 1.00 84.62 168 LYS A N 1
ATOM 1348 C CA . LYS A 1 168 ? 8.088 -9.789 19.391 1.00 84.62 168 LYS A CA 1
ATOM 1349 C C . LYS A 1 168 ? 8.176 -8.282 19.635 1.00 84.62 168 LYS A C 1
ATOM 1351 O O . LYS A 1 168 ? 8.445 -7.497 18.733 1.00 84.62 168 LYS A O 1
ATOM 1356 N N . ASN A 1 169 ? 7.988 -7.882 20.890 1.00 80.06 169 ASN A N 1
ATOM 1357 C CA . ASN A 1 169 ? 8.014 -6.486 21.350 1.00 80.06 169 ASN A CA 1
ATOM 1358 C C . ASN A 1 169 ? 6.848 -5.595 20.871 1.00 80.06 169 ASN A C 1
ATOM 1360 O O . ASN A 1 169 ? 6.916 -4.378 21.025 1.00 80.06 169 ASN A O 1
ATOM 1364 N N . MET A 1 170 ? 5.749 -6.163 20.365 1.00 86.06 170 MET A N 1
ATOM 1365 C CA . MET A 1 170 ? 4.541 -5.404 20.004 1.00 86.06 170 MET A CA 1
ATOM 1366 C C . MET A 1 170 ? 3.492 -5.364 21.134 1.00 86.06 170 MET A C 1
ATOM 1368 O O . MET A 1 170 ? 2.300 -5.578 20.919 1.00 86.06 170 MET A O 1
ATOM 1372 N N . ASN A 1 171 ? 3.924 -5.077 22.366 1.00 85.56 171 ASN A N 1
ATOM 1373 C CA . ASN A 1 171 ? 3.050 -5.045 23.551 1.00 85.56 171 ASN A CA 1
ATOM 1374 C C . ASN A 1 171 ? 1.941 -3.970 23.492 1.00 85.56 171 ASN A C 1
ATOM 1376 O O . ASN A 1 171 ? 0.931 -4.099 24.177 1.00 85.56 171 ASN A O 1
ATOM 1380 N N . PHE A 1 172 ? 2.098 -2.946 22.648 1.00 87.62 172 PHE A N 1
ATOM 1381 C CA . PHE A 1 172 ? 1.122 -1.873 22.436 1.00 87.62 172 PHE A CA 1
ATOM 1382 C C . PHE A 1 172 ? -0.074 -2.272 21.553 1.00 87.62 172 PHE A C 1
ATOM 1384 O O . PHE A 1 172 ? -1.009 -1.482 21.418 1.00 87.62 172 PHE A O 1
ATOM 1391 N N . LEU A 1 173 ? -0.061 -3.454 20.918 1.00 89.25 173 LEU A N 1
ATOM 1392 C CA . LEU A 1 173 ? -1.140 -3.874 20.012 1.00 89.25 173 LEU A CA 1
ATOM 1393 C C . LEU A 1 173 ? -2.491 -3.996 20.718 1.00 89.25 173 LEU A C 1
ATOM 1395 O O . LEU A 1 173 ? -3.512 -3.677 20.119 1.00 89.25 173 LEU A O 1
ATOM 1399 N N . SER A 1 174 ? -2.503 -4.403 21.989 1.00 89.44 174 SER A N 1
ATOM 1400 C CA . SER A 1 174 ? -3.736 -4.474 22.782 1.00 89.44 174 SER A CA 1
ATOM 1401 C C . SER A 1 174 ? -4.401 -3.101 22.908 1.00 89.44 174 SER A C 1
ATOM 1403 O O . SER A 1 174 ? -5.590 -2.955 22.637 1.00 89.44 174 SER A O 1
ATOM 1405 N N . GLU A 1 175 ? -3.623 -2.071 23.244 1.00 90.75 175 GLU A N 1
ATOM 1406 C CA . GLU A 1 175 ? -4.100 -0.689 23.315 1.00 90.75 175 GLU A CA 1
ATOM 1407 C C . GLU A 1 175 ? -4.526 -0.168 21.936 1.00 90.75 175 GLU A C 1
ATOM 1409 O O . GLU A 1 175 ? -5.540 0.516 21.822 1.00 90.75 175 GLU A O 1
ATOM 1414 N N . LEU A 1 176 ? -3.770 -0.506 20.885 1.00 91.50 176 LEU A N 1
ATOM 1415 C CA . LEU A 1 176 ? -4.089 -0.124 19.510 1.00 91.50 176 LEU A CA 1
ATOM 1416 C C . LEU A 1 176 ? -5.449 -0.678 19.072 1.00 91.50 176 LEU A C 1
ATOM 1418 O O . LEU A 1 176 ? -6.275 0.078 18.572 1.00 91.50 176 LEU A O 1
ATOM 1422 N N . PHE A 1 177 ? -5.688 -1.976 19.265 1.00 91.50 177 PHE A N 1
ATOM 1423 C CA . PHE A 1 177 ? -6.925 -2.624 18.831 1.00 91.50 177 PHE A CA 1
ATOM 1424 C C . PHE A 1 177 ? -8.143 -2.160 19.628 1.00 91.50 177 PHE A C 1
ATOM 1426 O O . PHE A 1 177 ? -9.206 -1.997 19.040 1.00 91.50 177 PHE A O 1
ATOM 1433 N N . ASN A 1 178 ? -7.985 -1.833 20.914 1.00 90.81 178 ASN A N 1
ATOM 1434 C CA . ASN A 1 178 ? -9.062 -1.245 21.719 1.00 90.81 178 ASN A CA 1
ATOM 1435 C C . ASN A 1 178 ? -9.547 0.119 21.194 1.00 90.81 178 ASN A C 1
ATOM 1437 O O . ASN A 1 178 ? -10.626 0.566 21.570 1.00 90.81 178 ASN A O 1
ATOM 1441 N N . GLN A 1 179 ? -8.755 0.797 20.359 1.00 91.50 179 GLN A N 1
ATOM 1442 C CA . GLN A 1 179 ? -9.111 2.084 19.757 1.00 91.50 179 GLN A CA 1
ATOM 1443 C C . GLN A 1 179 ? -9.745 1.948 18.365 1.00 91.50 179 GLN A C 1
ATOM 1445 O O . GLN A 1 179 ? -10.180 2.954 17.810 1.00 91.50 179 GLN A O 1
ATOM 1450 N N . LEU A 1 180 ? -9.789 0.744 17.782 1.00 94.25 180 LEU A N 1
ATOM 1451 C CA . LEU A 1 180 ? -10.397 0.494 16.474 1.00 94.25 180 LEU A CA 1
ATOM 1452 C C . LEU A 1 180 ? -11.864 0.093 16.654 1.00 94.25 180 LEU A C 1
ATOM 1454 O O . LEU A 1 180 ? -12.173 -1.027 17.050 1.00 94.25 18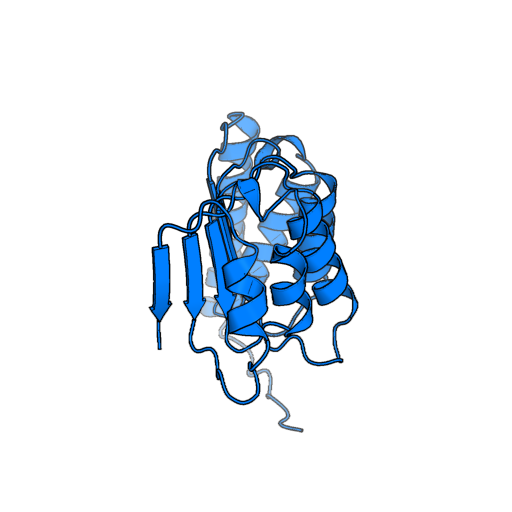0 LEU A O 1
ATOM 1458 N N . ASN A 1 181 ? -12.775 1.011 16.341 1.00 91.12 181 ASN A N 1
ATOM 1459 C CA . ASN A 1 181 ? -14.189 0.901 16.710 1.00 91.12 181 ASN A CA 1
ATOM 1460 C C . ASN A 1 181 ? -14.987 -0.082 15.842 1.00 91.12 181 ASN A C 1
ATOM 1462 O O . ASN A 1 181 ? -16.062 -0.521 16.241 1.00 91.12 181 ASN A O 1
ATOM 1466 N N . VAL A 1 182 ? -14.489 -0.389 14.643 1.00 95.19 182 VAL A N 1
ATOM 1467 C CA . VAL A 1 182 ? -15.205 -1.168 13.616 1.00 95.19 182 VAL A CA 1
ATOM 1468 C C . VAL A 1 182 ? -14.379 -2.343 13.088 1.00 95.19 182 VAL A C 1
ATOM 1470 O O . VAL A 1 182 ? -14.626 -2.826 11.988 1.00 95.19 182 VAL A O 1
ATOM 1473 N N . LEU A 1 183 ? -13.363 -2.785 13.838 1.00 96.75 183 LEU A N 1
ATOM 1474 C CA . LEU A 1 183 ? -12.508 -3.894 13.423 1.00 96.75 183 LEU A CA 1
ATOM 1475 C C . LEU A 1 183 ? -13.306 -5.207 13.392 1.00 96.75 183 LEU A C 1
ATOM 1477 O O . LEU A 1 183 ? -13.752 -5.693 14.426 1.00 96.75 183 LEU A O 1
ATOM 1481 N N . GLU A 1 184 ? -13.452 -5.796 12.206 1.00 96.81 184 GLU A N 1
ATOM 1482 C CA . GLU A 1 184 ? -14.233 -7.021 11.970 1.00 96.81 184 GLU A CA 1
ATOM 1483 C C . GLU A 1 184 ? -13.342 -8.229 11.657 1.00 96.81 184 GLU A C 1
ATOM 1485 O O . GLU A 1 184 ? -13.742 -9.374 11.856 1.00 96.81 184 GLU A O 1
ATOM 1490 N N . SER A 1 185 ? -12.135 -7.994 11.135 1.00 97.25 185 SER A N 1
ATOM 1491 C CA . SER A 1 185 ? -11.264 -9.054 10.626 1.00 97.25 185 SER A CA 1
ATOM 1492 C C . SER A 1 185 ? -9.782 -8.748 10.827 1.00 97.25 185 SER A C 1
ATOM 1494 O O . SER A 1 185 ? -9.292 -7.649 10.559 1.00 97.25 185 SER A O 1
ATOM 1496 N N . ILE A 1 186 ? -9.053 -9.766 11.277 1.00 95.56 186 ILE A N 1
ATOM 1497 C CA . ILE A 1 186 ? -7.596 -9.764 11.382 1.00 95.56 186 ILE A CA 1
ATOM 1498 C C . ILE A 1 186 ? -7.095 -11.006 10.654 1.00 95.56 186 ILE A C 1
ATOM 1500 O O . ILE A 1 186 ? -7.507 -12.122 10.968 1.00 95.56 186 ILE A O 1
ATOM 1504 N N . HIS A 1 187 ? -6.199 -10.816 9.691 1.00 95.12 187 HIS A N 1
ATOM 1505 C CA . HIS A 1 187 ? -5.533 -11.905 8.989 1.00 95.12 187 HIS A CA 1
ATOM 1506 C C . HIS A 1 187 ? -4.067 -11.942 9.396 1.00 95.12 187 HIS A C 1
ATOM 1508 O O . HIS A 1 187 ? -3.392 -10.915 9.375 1.00 95.12 187 HIS A O 1
ATOM 1514 N N . ILE A 1 188 ? -3.579 -13.130 9.734 1.00 93.88 188 ILE A N 1
ATOM 1515 C CA . ILE A 1 188 ? -2.165 -13.387 9.991 1.00 93.88 188 ILE A CA 1
ATOM 1516 C C . ILE A 1 188 ? -1.718 -14.392 8.936 1.00 93.88 188 ILE A C 1
ATOM 1518 O O . ILE A 1 188 ? -2.220 -15.514 8.892 1.00 93.88 188 ILE A O 1
ATOM 1522 N N . VAL A 1 189 ? -0.830 -13.952 8.054 1.00 91.50 189 VAL A N 1
ATOM 1523 C CA . VAL A 1 189 ? -0.221 -14.756 6.996 1.00 91.50 189 VAL A CA 1
ATOM 1524 C C . VAL A 1 189 ? 1.239 -14.918 7.383 1.00 91.50 189 VAL A C 1
ATOM 1526 O O . VAL A 1 189 ? 1.920 -13.908 7.533 1.00 91.50 189 VAL A O 1
ATOM 1529 N N . ASN A 1 190 ? 1.692 -16.150 7.607 1.00 82.38 190 ASN A N 1
ATOM 1530 C CA . ASN A 1 190 ? 3.066 -16.438 8.028 1.00 82.38 190 ASN A CA 1
ATOM 1531 C C . ASN A 1 190 ? 3.933 -16.848 6.848 1.00 82.38 190 ASN A C 1
ATOM 1533 O O . ASN A 1 190 ? 3.488 -17.751 6.106 1.00 82.38 190 ASN A O 1
#